Protein AF-A0A9E7FLG3-F1 (afdb_monomer_lite)

Foldseek 3Di:
DDDDDPPPPPPPPPDPCVVVVVVLVVVVVVDPPDLDDVVVVVVVVQVVVVPDDDDPDRVLVVDDLVVVLVSLQVCLLVVNDAPVNLVVQLVVDVSSVVSSLDLNSLVSNCCVVPVPPPPDDDDPPDRSNVVSVVVVVVVVVVVVVVVVVVVVVVVVVVVVVVVVVVVVVVVVVVVVVVLVVLVVVLVLLVLLVVLVVCCVDDDDPVSVVVSVVSVVVDPDDSVVSNVVSVVVNVD

Radius of gyration: 44.14 Å; chains: 1; bounding box: 75×51×124 Å

InterPro domains:
  IPR001810 F-box domain [PF12937] (61-109)
  IPR036047 F-box-like domain superfamily [SSF81383] (55-135)

Secondary structure (DSSP, 8-state):
-----TTSGGGSSS---HHHHHHHHHHHHT---S---HHHHHHHHHHHGGGS-S----HHHHS-HHHHHHHHHHHHHTT-S-HHHHHHHHHH-HHHHHHTT-HHHHHHHHHHH-GGGTTSPPPTTS-HHHHHHHHHHHHHHHHHHHHHHHHHHHHHHHHHHHHHHHHHHHHHHHHHHHHHHHHHHHHHHHHHHHHHHHTTS---HHHHHHHHHHHHT--S-HHHHHHHHHHHH--

Sequence (235 aa):
MVRCNPVYEARLQSVPTRPIILVIETALRRGLRRPFSILRLFFFIFLEVGRGRGRRRSIMSVLPDEIWARILEMGTASGRLTYRDLCVLAIASRRLNRLARDPALWATLLAVDFPAGRHEPHDKATSVKSLYRIRFERDKARRLAAARRAVLYAESRVAASRKRLEELETSLAREGKRLKAAVSELADLERARTASVALNVWQPQVVRGKQKQIVEQCTVPIESRLGALKMEIKV

Organism: NCBI:txid320322

Structure (mmCIF, N/CA/C/O backbone):
data_AF-A0A9E7FLG3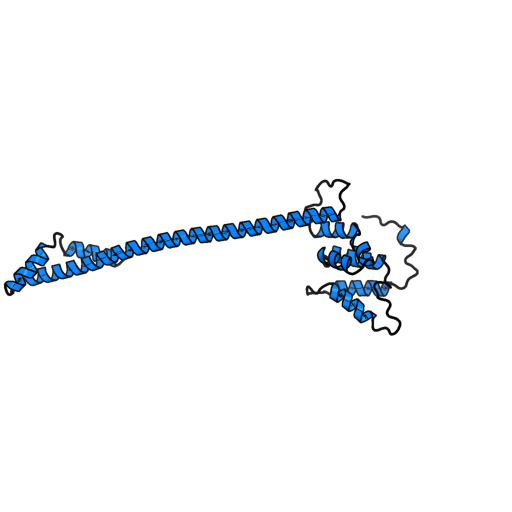-F1
#
_entry.id   AF-A0A9E7FLG3-F1
#
loop_
_atom_site.group_PDB
_atom_site.id
_atom_site.type_symbol
_atom_site.label_atom_id
_atom_site.label_alt_id
_atom_site.label_comp_id
_atom_site.label_asym_id
_atom_site.label_entity_id
_atom_site.label_seq_id
_atom_site.pdbx_PDB_ins_code
_atom_site.Cartn_x
_atom_site.Cartn_y
_atom_site.Cartn_z
_atom_site.occupancy
_atom_site.B_iso_or_equiv
_atom_site.auth_seq_id
_atom_site.auth_comp_id
_atom_site.auth_asym_id
_atom_site.auth_atom_id
_atom_site.pdbx_PDB_model_num
ATOM 1 N N . MET A 1 1 ? 8.631 20.127 -44.090 1.00 31.66 1 MET A N 1
ATOM 2 C CA . MET A 1 1 ? 9.423 19.964 -45.329 1.00 31.66 1 MET A CA 1
ATOM 3 C C . MET A 1 1 ? 10.879 19.731 -44.952 1.00 31.66 1 MET A C 1
ATOM 5 O O . MET A 1 1 ? 11.575 20.683 -44.638 1.00 31.66 1 MET A O 1
ATOM 9 N N . VAL A 1 2 ? 11.322 18.474 -44.907 1.00 33.69 2 VAL A N 1
ATOM 10 C CA . VAL A 1 2 ? 12.738 18.121 -44.714 1.00 33.69 2 VAL A CA 1
ATOM 11 C C . VAL A 1 2 ? 13.236 17.638 -46.071 1.00 33.69 2 VAL A C 1
ATOM 13 O O . VAL A 1 2 ? 12.714 16.660 -46.597 1.00 33.69 2 VAL A O 1
ATOM 16 N N . ARG A 1 3 ? 14.165 18.382 -46.681 1.00 31.73 3 ARG A N 1
ATOM 17 C CA . ARG A 1 3 ? 14.775 18.024 -47.967 1.00 31.73 3 ARG A CA 1
ATOM 18 C C . ARG A 1 3 ? 15.693 16.820 -47.754 1.00 31.73 3 ARG A C 1
ATOM 20 O O . ARG A 1 3 ? 16.680 16.923 -47.030 1.00 31.73 3 ARG A O 1
ATOM 27 N N . CYS A 1 4 ? 15.360 15.692 -48.374 1.00 32.06 4 CYS A N 1
ATOM 28 C CA . CYS A 1 4 ? 16.259 14.551 -48.492 1.00 32.06 4 CYS A CA 1
ATOM 29 C C . CYS A 1 4 ? 17.356 14.853 -49.523 1.00 32.06 4 CYS A C 1
ATOM 31 O O . CYS A 1 4 ? 17.104 15.442 -50.570 1.00 32.06 4 CYS A O 1
ATOM 33 N N . ASN A 1 5 ? 18.581 14.460 -49.182 1.00 33.12 5 ASN A N 1
ATOM 34 C CA . ASN A 1 5 ? 19.787 14.605 -49.991 1.00 33.12 5 ASN A CA 1
ATOM 35 C C . ASN A 1 5 ? 19.732 13.631 -51.198 1.00 33.12 5 ASN A C 1
ATOM 37 O O . ASN A 1 5 ? 19.574 12.431 -50.962 1.00 33.12 5 ASN A O 1
ATOM 41 N N . PRO A 1 6 ? 19.897 14.079 -52.460 1.00 37.38 6 PRO A N 1
ATOM 42 C CA . PRO A 1 6 ? 19.640 13.259 -53.657 1.00 37.38 6 PRO A CA 1
ATOM 43 C C . PRO A 1 6 ? 20.739 12.231 -53.993 1.00 37.38 6 PRO A C 1
ATOM 45 O O . PRO A 1 6 ? 20.648 11.512 -54.982 1.00 37.38 6 PRO A O 1
ATOM 48 N N . VAL A 1 7 ? 21.785 12.112 -53.171 1.00 38.84 7 VAL A N 1
ATOM 49 C CA . VAL A 1 7 ? 22.936 11.234 -53.462 1.00 38.84 7 VAL A CA 1
ATOM 50 C C . VAL A 1 7 ? 22.695 9.769 -53.044 1.00 38.84 7 VAL A C 1
ATOM 52 O O . VAL A 1 7 ? 23.394 8.869 -53.502 1.00 38.84 7 VAL A O 1
ATOM 55 N N . TYR A 1 8 ? 21.672 9.489 -52.228 1.00 38.59 8 TYR A N 1
ATOM 56 C CA . TYR A 1 8 ? 21.386 8.132 -51.731 1.00 38.59 8 TYR A CA 1
ATOM 57 C C . TYR A 1 8 ? 20.451 7.299 -52.624 1.00 38.59 8 TYR A C 1
ATOM 59 O O . TYR A 1 8 ? 20.343 6.088 -52.428 1.00 38.59 8 TYR A O 1
ATOM 67 N N . GLU A 1 9 ? 19.800 7.901 -53.622 1.00 36.59 9 GLU A N 1
ATOM 68 C CA . GLU A 1 9 ? 18.799 7.207 -54.448 1.00 36.59 9 GLU A CA 1
ATOM 69 C C . GLU A 1 9 ? 19.415 6.344 -55.563 1.00 36.59 9 GLU A C 1
ATOM 71 O O . GLU A 1 9 ? 18.822 5.353 -55.987 1.00 36.59 9 GLU A O 1
ATOM 76 N N . ALA A 1 10 ? 20.647 6.640 -55.983 1.00 36.47 10 ALA A N 1
ATOM 77 C CA . ALA A 1 10 ? 21.251 6.006 -57.157 1.00 36.47 10 ALA A CA 1
ATOM 78 C C . ALA A 1 10 ? 21.951 4.653 -56.893 1.00 36.47 10 ALA A C 1
ATOM 80 O O . ALA A 1 10 ? 22.352 3.985 -57.843 1.00 36.47 10 ALA A O 1
ATOM 81 N N . ARG A 1 11 ? 22.103 4.199 -55.636 1.00 35.69 11 ARG A N 1
ATOM 82 C CA . ARG A 1 11 ? 22.767 2.908 -55.312 1.00 35.69 11 ARG A CA 1
ATOM 83 C C . ARG A 1 11 ? 21.841 1.803 -54.798 1.00 35.69 11 ARG A C 1
ATOM 85 O O . ARG A 1 11 ? 22.316 0.725 -54.457 1.00 35.69 11 ARG A O 1
ATOM 92 N N . LEU A 1 12 ? 20.528 2.029 -54.776 1.00 39.12 12 LEU A N 1
ATOM 93 C CA . LEU A 1 12 ? 19.540 1.041 -54.314 1.00 39.12 12 LEU A CA 1
ATOM 94 C C . LEU A 1 12 ? 18.970 0.143 -55.429 1.00 39.12 12 LEU A C 1
ATOM 96 O O . LEU A 1 12 ? 18.066 -0.647 -55.166 1.00 39.12 12 LEU A O 1
ATOM 100 N N . GLN A 1 13 ? 19.480 0.226 -56.662 1.00 36.75 13 GLN A N 1
ATOM 101 C CA . GLN A 1 13 ? 18.915 -0.506 -57.804 1.00 36.75 13 GLN A CA 1
ATOM 102 C C . GLN A 1 13 ? 19.496 -1.910 -58.062 1.00 36.75 13 GLN A C 1
ATOM 1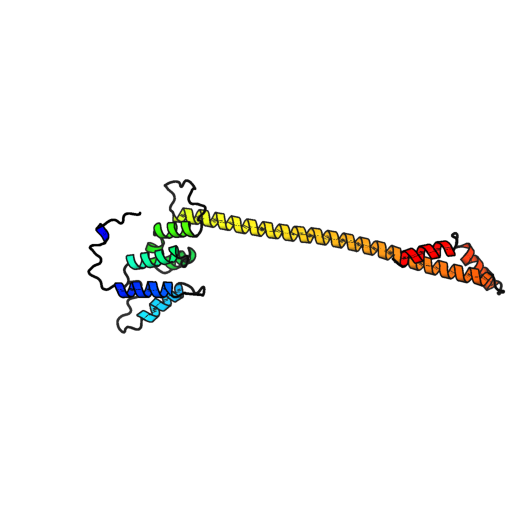04 O O . GLN A 1 13 ? 19.015 -2.575 -58.972 1.00 36.75 13 GLN A O 1
ATOM 109 N N . SER A 1 14 ? 20.456 -2.422 -57.278 1.00 38.12 14 SER A N 1
ATOM 110 C CA . SER A 1 14 ? 21.126 -3.699 -57.616 1.00 38.12 14 SER A CA 1
ATOM 111 C C . SER A 1 14 ? 21.114 -4.812 -56.559 1.00 38.12 14 SER A C 1
ATOM 113 O O . SER A 1 14 ? 21.879 -5.766 -56.687 1.00 38.12 14 SER A O 1
ATOM 115 N N . VAL A 1 15 ? 20.241 -4.779 -55.542 1.00 44.34 15 VAL A N 1
ATOM 116 C CA . VAL A 1 15 ? 20.130 -5.902 -54.582 1.00 44.34 15 VAL A CA 1
ATOM 117 C C . VAL A 1 15 ? 18.663 -6.298 -54.357 1.00 44.34 15 VAL A C 1
ATOM 119 O O . VAL A 1 15 ? 17.839 -5.428 -54.067 1.00 44.34 15 VAL A O 1
ATOM 122 N N . PRO A 1 16 ? 18.294 -7.593 -54.440 1.00 42.44 16 PRO A N 1
ATOM 123 C CA . PRO A 1 16 ? 16.927 -8.047 -54.208 1.00 42.44 16 PRO A CA 1
ATOM 124 C C . PRO A 1 16 ? 16.645 -8.122 -52.695 1.00 42.44 16 PRO A C 1
ATOM 126 O O . PRO A 1 16 ? 16.549 -9.195 -52.111 1.00 42.44 16 PRO A O 1
ATOM 129 N N . THR A 1 17 ? 16.544 -6.975 -52.020 1.00 46.09 17 THR A N 1
ATOM 130 C CA . THR A 1 17 ? 16.293 -6.872 -50.561 1.00 46.09 17 THR A CA 1
ATOM 131 C C . THR A 1 17 ? 14.899 -6.358 -50.202 1.00 46.09 17 THR A C 1
ATOM 133 O O . THR A 1 17 ? 14.512 -6.386 -49.032 1.00 46.09 17 THR A O 1
ATOM 136 N N . ARG A 1 18 ? 14.094 -5.973 -51.201 1.00 42.84 18 ARG A N 1
ATOM 137 C CA . ARG A 1 18 ? 12.698 -5.541 -51.016 1.00 42.84 18 ARG A CA 1
ATOM 138 C C . ARG A 1 18 ? 11.806 -6.540 -50.249 1.00 42.84 18 ARG A C 1
ATOM 140 O O . ARG A 1 18 ? 11.056 -6.068 -49.396 1.00 42.84 18 ARG A O 1
ATOM 147 N N . PRO A 1 19 ? 11.881 -7.877 -50.437 1.00 50.16 19 PRO A N 1
ATOM 148 C CA . PRO A 1 19 ? 10.976 -8.782 -49.722 1.00 50.16 19 PRO A CA 1
ATOM 149 C C . PRO A 1 19 ? 11.287 -8.896 -48.220 1.00 50.16 19 PRO A C 1
ATOM 151 O O . PRO A 1 19 ? 10.369 -9.019 -47.418 1.00 50.16 19 PRO A O 1
ATOM 154 N N . ILE A 1 20 ? 12.553 -8.786 -47.802 1.00 46.56 20 ILE A N 1
ATOM 155 C CA . ILE A 1 20 ? 12.953 -8.969 -46.393 1.00 46.56 20 ILE A CA 1
ATOM 156 C C . ILE A 1 20 ? 12.518 -7.775 -45.534 1.00 46.56 20 ILE A C 1
ATOM 158 O O . ILE A 1 20 ? 12.016 -7.954 -44.426 1.00 46.56 20 ILE A O 1
ATOM 162 N N . ILE A 1 21 ? 12.663 -6.556 -46.060 1.00 49.06 21 ILE A N 1
ATOM 163 C CA . ILE A 1 21 ? 12.261 -5.329 -45.358 1.00 49.06 21 ILE A CA 1
ATOM 164 C C . ILE A 1 21 ? 10.737 -5.298 -45.180 1.00 49.06 21 ILE A C 1
ATOM 166 O O . ILE A 1 21 ? 10.262 -5.042 -44.077 1.00 49.06 21 ILE A O 1
ATOM 170 N N . LEU A 1 22 ? 9.978 -5.670 -46.218 1.00 49.47 22 LEU A N 1
ATOM 171 C CA . LEU A 1 22 ? 8.516 -5.786 -46.163 1.00 49.47 22 LEU A CA 1
ATOM 172 C C . LEU A 1 22 ? 8.040 -6.861 -45.174 1.00 49.47 22 LEU A C 1
ATOM 174 O O . LEU A 1 22 ? 7.049 -6.645 -44.479 1.00 49.47 22 LEU A O 1
ATOM 178 N N . VAL A 1 23 ? 8.744 -7.993 -45.058 1.00 54.78 23 VAL A N 1
ATOM 179 C CA . VAL A 1 23 ? 8.434 -9.053 -44.077 1.00 54.78 23 VAL A CA 1
ATOM 180 C C . VAL A 1 23 ? 8.698 -8.588 -42.641 1.00 54.78 23 VAL A C 1
ATOM 182 O O . VAL A 1 23 ? 7.881 -8.827 -41.754 1.00 54.78 23 VAL A O 1
ATOM 185 N N . ILE A 1 24 ? 9.794 -7.866 -42.400 1.00 52.44 24 ILE A N 1
ATOM 186 C CA . ILE A 1 24 ? 10.104 -7.306 -41.075 1.00 52.44 24 ILE A CA 1
ATOM 187 C C . ILE A 1 24 ? 9.104 -6.202 -40.711 1.00 52.44 24 ILE A C 1
ATOM 189 O O . ILE A 1 24 ? 8.616 -6.153 -39.583 1.00 52.44 24 ILE A O 1
ATOM 193 N N . GLU A 1 25 ? 8.743 -5.348 -41.668 1.00 48.69 25 GLU A N 1
ATOM 194 C CA . GLU A 1 25 ? 7.788 -4.261 -41.464 1.00 48.69 25 GLU A CA 1
ATOM 195 C C . GLU A 1 25 ? 6.360 -4.783 -41.240 1.00 48.69 25 GLU A C 1
ATOM 197 O O . GLU A 1 25 ? 5.649 -4.285 -40.368 1.00 48.69 25 GLU A O 1
ATOM 202 N N . THR A 1 26 ? 5.946 -5.842 -41.943 1.00 53.28 26 THR A N 1
ATOM 203 C CA . THR A 1 26 ? 4.653 -6.509 -41.709 1.00 53.28 26 THR A CA 1
ATOM 204 C C . THR A 1 26 ? 4.627 -7.303 -40.402 1.00 53.28 26 THR A C 1
ATOM 206 O O . THR A 1 26 ? 3.616 -7.252 -39.700 1.00 53.28 26 THR A O 1
ATOM 209 N N . ALA A 1 27 ? 5.725 -7.956 -40.007 1.00 48.81 27 ALA A N 1
ATOM 210 C CA . ALA A 1 27 ? 5.857 -8.600 -38.696 1.00 48.81 27 ALA A CA 1
ATOM 211 C C . ALA A 1 27 ? 5.841 -7.578 -37.544 1.00 48.81 27 ALA A C 1
ATOM 213 O O . ALA A 1 27 ? 5.241 -7.819 -36.496 1.00 48.81 27 ALA A O 1
ATOM 214 N N . LEU A 1 28 ? 6.429 -6.394 -37.751 1.00 51.56 28 LEU A N 1
ATOM 215 C CA . LEU A 1 28 ? 6.332 -5.282 -36.811 1.00 51.56 28 LEU A CA 1
ATOM 216 C C . LEU A 1 28 ? 4.906 -4.691 -36.796 1.00 51.56 28 LEU A C 1
ATOM 218 O O . LEU A 1 28 ? 4.377 -4.429 -35.715 1.00 51.56 28 LEU A O 1
ATOM 222 N N . ARG A 1 29 ? 4.232 -4.513 -37.937 1.00 51.97 29 ARG A N 1
ATOM 223 C CA . ARG A 1 29 ? 2.874 -3.931 -37.991 1.00 51.97 29 ARG A CA 1
ATOM 224 C C . ARG A 1 29 ? 1.773 -4.861 -37.460 1.00 51.97 29 ARG A C 1
ATOM 226 O O . ARG A 1 29 ? 0.822 -4.362 -36.869 1.00 51.97 29 ARG A O 1
ATOM 233 N N . ARG A 1 30 ? 1.895 -6.189 -37.592 1.00 46.62 30 ARG A N 1
ATOM 234 C CA . ARG A 1 30 ? 0.840 -7.165 -37.219 1.00 46.62 30 ARG A CA 1
ATOM 235 C C . ARG A 1 30 ? 0.692 -7.482 -35.721 1.00 46.62 30 ARG A C 1
ATOM 237 O O . ARG A 1 30 ? -0.064 -8.374 -35.361 1.00 46.62 30 ARG A O 1
ATOM 244 N N . GLY A 1 31 ? 1.310 -6.705 -34.833 1.00 43.75 31 GLY A N 1
ATOM 245 C CA . GLY A 1 31 ? 0.938 -6.691 -33.416 1.00 43.75 31 GLY A CA 1
ATOM 246 C C . GLY A 1 31 ? 1.535 -7.822 -32.574 1.00 43.75 31 GLY A C 1
ATOM 247 O O . GLY A 1 31 ? 0.892 -8.829 -32.291 1.00 43.75 31 GLY A O 1
ATOM 248 N N . LEU A 1 32 ? 2.723 -7.575 -32.016 1.00 41.56 32 LEU A N 1
ATOM 249 C CA . LEU A 1 32 ? 3.149 -8.213 -30.767 1.00 41.56 32 LEU A CA 1
ATOM 250 C C . LEU A 1 32 ? 2.326 -7.623 -29.609 1.00 41.56 32 LEU A C 1
ATOM 252 O O . LEU A 1 32 ? 2.751 -6.701 -28.923 1.00 41.56 32 LEU A O 1
ATOM 256 N N . ARG A 1 33 ? 1.113 -8.150 -29.405 1.00 41.31 33 ARG A N 1
ATOM 257 C CA . ARG A 1 33 ? 0.187 -7.785 -28.312 1.00 41.31 33 ARG A CA 1
ATOM 258 C C . ARG A 1 33 ? 0.602 -8.308 -26.924 1.00 41.31 33 ARG A C 1
ATOM 260 O O . ARG A 1 33 ? -0.220 -8.347 -26.014 1.00 41.31 33 ARG A O 1
ATOM 267 N N . ARG A 1 34 ? 1.852 -8.732 -26.726 1.00 38.78 34 ARG A N 1
ATOM 268 C CA . ARG A 1 34 ? 2.361 -9.204 -25.428 1.00 38.78 34 ARG A CA 1
ATOM 269 C C . ARG A 1 34 ? 3.824 -8.780 -25.249 1.00 38.78 34 ARG A C 1
ATOM 271 O O . ARG A 1 34 ? 4.541 -8.740 -26.250 1.00 38.78 34 ARG A O 1
ATOM 278 N N . PRO A 1 35 ? 4.279 -8.494 -24.012 1.00 38.28 35 PRO A N 1
ATOM 279 C CA . PRO A 1 35 ? 5.659 -8.117 -23.716 1.00 38.2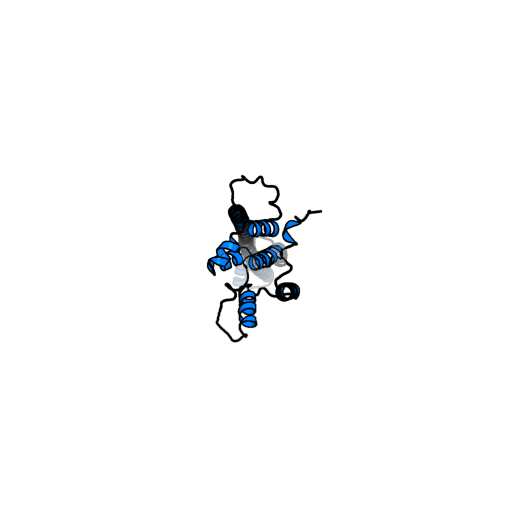8 35 PRO A CA 1
ATOM 280 C C . PRO A 1 35 ? 6.548 -9.362 -23.810 1.00 38.28 35 PRO A C 1
ATOM 282 O O . PRO A 1 35 ? 6.999 -9.913 -22.812 1.00 38.28 35 PRO A O 1
ATOM 285 N N . PHE A 1 36 ? 6.741 -9.874 -25.020 1.00 44.06 36 PHE A N 1
ATOM 286 C CA . PHE A 1 36 ? 7.638 -10.987 -25.275 1.00 44.06 36 PHE A CA 1
ATOM 287 C C . PHE A 1 36 ? 8.916 -10.449 -25.896 1.00 44.06 36 PHE A C 1
ATOM 289 O O . PHE A 1 36 ? 8.896 -9.777 -26.924 1.00 44.06 36 PHE A O 1
ATOM 296 N N . SER A 1 37 ? 10.012 -10.727 -25.193 1.00 51.03 37 SER A N 1
ATOM 297 C CA . SER A 1 37 ? 11.363 -10.223 -25.395 1.00 51.03 37 SER A CA 1
ATOM 298 C C . SER A 1 37 ? 11.745 -10.157 -26.868 1.00 51.03 37 SER A C 1
ATOM 300 O O . SER A 1 37 ? 11.582 -11.137 -27.594 1.00 51.03 37 SER A O 1
ATOM 302 N N . ILE A 1 38 ? 12.349 -9.044 -27.289 1.00 53.47 38 ILE A N 1
ATOM 303 C CA . ILE A 1 38 ? 12.954 -8.894 -28.619 1.00 53.47 38 ILE A CA 1
ATOM 304 C C . ILE A 1 38 ? 13.896 -10.071 -28.932 1.00 53.47 38 ILE A C 1
ATOM 306 O O . ILE A 1 38 ? 13.976 -10.506 -30.071 1.00 53.47 38 ILE A O 1
ATOM 310 N N . LEU A 1 39 ? 14.505 -10.676 -27.904 1.00 50.34 39 LEU A N 1
ATOM 311 C CA . LEU A 1 39 ? 15.249 -11.934 -27.979 1.00 50.34 39 LEU A CA 1
ATOM 312 C C . LEU A 1 39 ? 14.481 -13.068 -28.664 1.00 50.34 39 LEU A C 1
ATOM 314 O O . LEU A 1 39 ? 15.102 -13.787 -29.425 1.00 50.34 39 LEU A O 1
ATOM 318 N N . ARG A 1 40 ? 13.163 -13.215 -28.470 1.00 54.78 40 ARG A N 1
ATOM 319 C CA . ARG A 1 40 ? 12.331 -14.197 -29.186 1.00 54.78 40 ARG A CA 1
ATOM 320 C C . ARG A 1 40 ? 12.021 -13.788 -30.619 1.00 54.78 40 ARG A C 1
ATOM 322 O O . ARG A 1 40 ? 11.883 -14.681 -31.434 1.00 54.78 40 ARG A O 1
ATOM 329 N N . LEU A 1 41 ? 11.953 -12.498 -30.953 1.00 54.78 41 LEU A N 1
ATOM 330 C CA . LEU A 1 41 ? 11.854 -12.055 -32.352 1.00 54.78 41 LEU A CA 1
ATOM 331 C C . LEU A 1 41 ? 13.180 -12.302 -33.084 1.00 54.78 41 LEU A C 1
ATOM 333 O O . LEU A 1 41 ? 13.186 -12.828 -34.190 1.00 54.78 41 LEU A O 1
ATOM 337 N N . PHE A 1 42 ? 14.305 -12.017 -32.425 1.00 58.28 42 PHE A N 1
ATOM 338 C CA . PHE A 1 42 ? 15.635 -12.402 -32.886 1.00 58.28 42 PHE A CA 1
ATOM 339 C C . PHE A 1 42 ? 15.763 -13.926 -32.996 1.00 58.28 42 PHE A C 1
ATOM 341 O O . PHE A 1 42 ? 16.287 -14.402 -33.994 1.00 58.28 42 PHE A O 1
ATOM 348 N N . PHE A 1 43 ? 15.233 -14.693 -32.036 1.00 52.34 43 PHE A N 1
ATOM 349 C CA . PHE A 1 43 ? 15.224 -16.159 -32.063 1.00 52.34 43 PHE A CA 1
ATOM 350 C C . PHE A 1 43 ? 14.291 -16.718 -33.145 1.00 52.34 43 PHE A C 1
ATOM 352 O O . PHE A 1 43 ? 14.623 -17.709 -33.774 1.00 52.34 43 PHE A O 1
ATOM 359 N N . PHE A 1 44 ? 13.147 -16.082 -33.400 1.00 51.41 44 PHE A N 1
ATOM 360 C CA . PHE A 1 44 ? 12.194 -16.471 -34.440 1.00 51.41 44 PHE A CA 1
ATOM 361 C C . PHE A 1 44 ? 12.772 -16.194 -35.830 1.00 51.41 44 PHE A C 1
ATOM 363 O O . PHE A 1 44 ? 12.770 -17.075 -36.677 1.00 51.41 44 PHE A O 1
ATOM 370 N N . ILE A 1 45 ? 13.398 -15.029 -36.036 1.00 52.38 45 ILE A N 1
ATOM 371 C CA . ILE A 1 45 ? 14.176 -14.735 -37.250 1.00 52.38 45 ILE A CA 1
ATOM 372 C C . ILE A 1 45 ? 15.357 -15.720 -37.396 1.00 52.38 45 ILE A C 1
ATOM 374 O O . ILE A 1 45 ? 15.668 -16.149 -38.505 1.00 52.38 45 ILE A O 1
ATOM 378 N N . PHE A 1 46 ? 15.990 -16.124 -36.288 1.00 48.88 46 PHE A N 1
ATOM 379 C CA . PHE A 1 46 ? 17.072 -17.118 -36.260 1.00 48.88 46 PHE A CA 1
ATOM 380 C C . PHE A 1 46 ? 16.596 -18.543 -36.603 1.00 48.88 46 PHE A C 1
ATOM 382 O O . PHE A 1 46 ? 17.333 -19.286 -37.251 1.00 48.88 46 PHE A O 1
ATOM 389 N N . LEU A 1 47 ? 15.379 -18.924 -36.199 1.00 44.34 47 LEU A N 1
ATOM 390 C CA . LEU A 1 47 ? 14.812 -20.262 -36.402 1.00 44.34 47 LEU A CA 1
ATOM 391 C C . LEU A 1 47 ? 14.165 -20.421 -37.789 1.00 44.34 47 LEU A C 1
ATOM 393 O O . LEU A 1 47 ? 14.381 -21.437 -38.448 1.00 44.34 47 LEU A O 1
ATOM 397 N N . GLU A 1 48 ? 13.438 -19.405 -38.260 1.00 45.00 48 GLU A N 1
ATOM 398 C CA . GLU A 1 48 ? 12.664 -19.477 -39.507 1.00 45.00 48 GLU A CA 1
ATOM 399 C C . GLU A 1 48 ? 13.560 -19.403 -40.754 1.00 45.00 48 GLU A C 1
ATOM 401 O O . GLU A 1 48 ? 13.326 -20.091 -41.745 1.00 45.00 48 GLU A O 1
ATOM 406 N N . VAL A 1 49 ? 14.665 -18.649 -40.686 1.00 44.41 49 VAL A N 1
ATOM 407 C CA . VAL A 1 49 ? 15.669 -18.571 -41.767 1.00 44.41 49 VAL A CA 1
ATOM 408 C C . VAL A 1 49 ? 16.682 -19.733 -41.694 1.00 44.41 49 VAL A C 1
ATOM 410 O O . VAL A 1 49 ? 17.366 -20.039 -42.669 1.00 44.41 49 VAL A O 1
ATOM 413 N N . GLY A 1 50 ? 16.750 -20.443 -40.560 1.00 40.16 50 GLY A N 1
ATOM 414 C CA . GLY A 1 50 ? 17.658 -21.572 -40.317 1.00 40.16 50 GLY A CA 1
ATOM 415 C C . GLY A 1 50 ? 17.232 -22.917 -40.927 1.00 40.16 50 GLY A C 1
ATOM 416 O O . GLY A 1 50 ? 18.002 -23.876 -40.862 1.00 40.16 50 GLY A O 1
ATOM 417 N N . ARG A 1 51 ? 16.040 -23.016 -41.538 1.00 43.75 51 ARG A N 1
ATOM 418 C CA . ARG A 1 51 ? 15.560 -24.243 -42.218 1.00 43.75 51 ARG A CA 1
ATOM 419 C C . ARG A 1 51 ? 16.068 -24.412 -43.661 1.00 43.75 51 ARG A C 1
ATOM 421 O O . ARG A 1 51 ? 15.696 -25.381 -44.319 1.00 43.75 51 ARG A O 1
ATOM 428 N N . GLY A 1 52 ? 16.942 -23.530 -44.153 1.00 42.47 52 GLY A N 1
ATOM 429 C CA . GLY A 1 52 ? 17.654 -23.710 -45.423 1.00 42.47 52 GLY A CA 1
ATOM 430 C C . GLY A 1 52 ? 18.928 -24.543 -45.241 1.00 42.47 52 GLY A C 1
ATOM 431 O O . GLY A 1 52 ? 19.890 -24.091 -44.624 1.00 42.47 52 GLY A O 1
ATOM 432 N N . ARG A 1 53 ? 18.947 -25.776 -45.760 1.00 47.22 53 ARG A N 1
ATOM 433 C CA . ARG A 1 53 ? 20.112 -26.680 -45.731 1.00 47.22 53 ARG A CA 1
ATOM 434 C C . ARG A 1 53 ? 21.326 -26.042 -46.429 1.00 47.22 53 ARG A C 1
ATOM 436 O O . ARG A 1 53 ? 21.307 -25.865 -47.639 1.00 47.22 53 ARG A O 1
ATOM 443 N N . GLY A 1 54 ? 22.401 -25.776 -45.682 1.00 40.19 54 GLY A N 1
ATOM 444 C CA . GLY A 1 54 ? 23.730 -25.479 -46.239 1.00 40.19 54 GLY A CA 1
ATOM 445 C C . GLY A 1 54 ? 24.528 -24.440 -45.445 1.00 40.19 54 GLY A C 1
ATOM 446 O O . GLY A 1 54 ? 24.226 -23.259 -45.509 1.00 40.19 54 GLY A O 1
ATOM 447 N N . ARG A 1 55 ? 25.576 -24.891 -44.731 1.00 44.28 55 ARG A N 1
ATOM 448 C CA . ARG A 1 55 ? 26.582 -24.107 -43.966 1.00 44.28 55 ARG A CA 1
ATOM 449 C C . ARG A 1 55 ? 26.005 -23.027 -43.035 1.00 44.28 55 ARG A C 1
ATOM 451 O O . ARG A 1 55 ? 25.676 -21.928 -43.465 1.00 44.28 55 ARG A O 1
ATOM 458 N N . ARG A 1 56 ? 26.013 -23.307 -41.722 1.00 45.53 56 ARG A N 1
ATOM 459 C CA . ARG A 1 56 ? 25.674 -22.375 -40.627 1.00 45.53 56 ARG A CA 1
ATOM 460 C C . ARG A 1 56 ? 26.553 -21.109 -40.645 1.00 45.53 56 ARG A C 1
ATOM 462 O O . ARG A 1 56 ? 27.490 -20.981 -39.864 1.00 45.53 56 ARG A O 1
ATOM 469 N N . ARG A 1 57 ? 26.247 -20.146 -41.512 1.00 47.75 57 ARG A N 1
ATOM 470 C CA . ARG A 1 57 ? 26.646 -18.749 -41.333 1.00 47.75 57 ARG A CA 1
ATOM 471 C C . ARG A 1 57 ? 25.582 -18.108 -40.450 1.00 47.75 57 ARG A C 1
ATOM 473 O O . ARG A 1 57 ? 24.417 -18.055 -40.827 1.00 47.75 57 ARG A O 1
ATOM 480 N N . SER A 1 58 ? 25.966 -17.697 -39.243 1.00 56.66 58 SER A N 1
ATOM 481 C CA . SER A 1 58 ? 25.077 -16.963 -38.337 1.00 56.66 58 SER A CA 1
ATOM 482 C C . SER A 1 58 ? 24.505 -15.748 -39.074 1.00 56.66 58 SER A C 1
ATOM 484 O O . SER A 1 58 ? 25.266 -15.002 -39.677 1.00 56.66 58 SER A O 1
ATOM 486 N N . ILE A 1 59 ? 23.190 -15.507 -39.038 1.00 58.41 59 ILE A N 1
ATOM 487 C CA . ILE A 1 59 ? 22.565 -14.348 -39.714 1.00 58.41 59 ILE A CA 1
ATOM 488 C C . ILE A 1 59 ? 23.170 -13.005 -39.260 1.00 58.41 5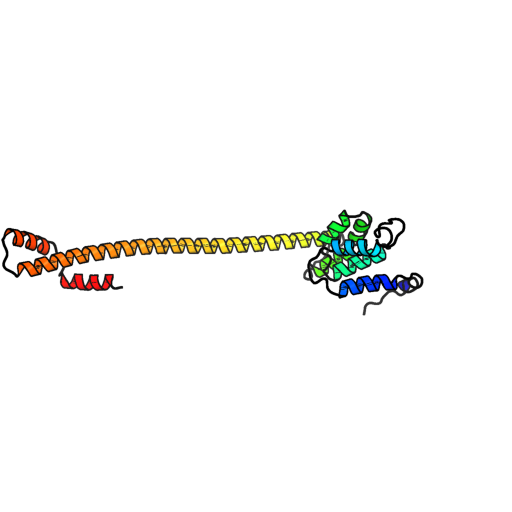9 ILE A C 1
ATOM 490 O O . ILE A 1 59 ? 23.204 -12.027 -40.008 1.00 58.41 59 ILE A O 1
ATOM 494 N N . MET A 1 60 ? 23.757 -13.002 -38.057 1.00 55.38 60 MET A N 1
ATOM 495 C CA . MET A 1 60 ? 24.570 -11.923 -37.496 1.00 55.38 60 MET A CA 1
ATOM 496 C C . MET A 1 60 ? 25.814 -11.581 -38.323 1.00 55.38 60 MET A C 1
ATOM 498 O O . MET A 1 60 ? 26.402 -10.535 -38.075 1.00 55.38 60 MET A O 1
ATOM 502 N N . SER A 1 61 ? 26.238 -12.415 -39.274 1.00 58.91 61 SER A N 1
ATOM 503 C CA . SER A 1 61 ? 27.296 -12.121 -40.249 1.00 58.91 61 SER A CA 1
ATOM 504 C C . SER A 1 61 ? 26.788 -11.996 -41.690 1.00 58.91 61 SER A C 1
ATOM 506 O O . SER A 1 61 ? 27.562 -11.603 -42.555 1.00 58.91 61 SER A O 1
ATOM 508 N N . VAL A 1 62 ? 25.511 -12.300 -41.954 1.00 67.81 62 VAL A N 1
ATOM 509 C CA . VAL A 1 62 ? 24.927 -12.299 -43.310 1.00 67.81 62 VAL A CA 1
ATOM 510 C C . VAL A 1 62 ? 24.239 -10.975 -43.636 1.00 67.81 62 VAL A C 1
ATOM 512 O O . VAL A 1 62 ? 24.343 -10.490 -44.757 1.00 67.81 62 VAL A O 1
ATOM 515 N N . LEU A 1 63 ? 23.538 -10.377 -42.672 1.00 74.62 63 LEU A N 1
ATOM 516 C CA . LEU A 1 63 ? 22.808 -9.132 -42.911 1.00 74.62 63 LEU A CA 1
ATOM 517 C C . LEU A 1 63 ? 23.761 -7.923 -42.822 1.00 74.62 63 LEU A C 1
ATOM 519 O O . LEU A 1 63 ? 24.555 -7.921 -41.886 1.00 74.62 63 LEU A O 1
ATOM 523 N N . PRO A 1 64 ? 23.715 -6.913 -43.713 1.00 83.62 64 PRO A N 1
ATOM 524 C CA . PRO A 1 64 ? 24.552 -5.702 -43.638 1.00 83.62 64 PRO A CA 1
ATOM 525 C C . PRO A 1 64 ? 24.290 -4.823 -42.399 1.00 83.62 64 PRO A C 1
ATOM 527 O O . PRO A 1 64 ? 23.250 -4.951 -41.749 1.00 83.62 64 PRO A O 1
ATOM 530 N N . ASP A 1 65 ? 25.252 -3.966 -42.037 1.00 82.31 65 ASP A N 1
ATOM 531 C CA . ASP A 1 65 ? 25.177 -3.111 -40.834 1.00 82.31 65 ASP A CA 1
ATOM 532 C C . ASP A 1 65 ? 24.053 -2.074 -40.945 1.00 82.31 65 ASP A C 1
ATOM 534 O O . ASP A 1 65 ? 23.393 -1.769 -39.954 1.00 82.31 65 ASP A O 1
ATOM 538 N N . GLU A 1 66 ? 23.764 -1.614 -42.158 1.00 86.56 66 GLU A N 1
ATOM 539 C CA . GLU A 1 66 ? 22.742 -0.619 -42.481 1.00 86.56 66 GLU A CA 1
ATOM 540 C C . GLU A 1 66 ? 21.336 -1.144 -42.173 1.00 86.56 66 GLU A C 1
ATOM 542 O O . GLU A 1 66 ? 20.492 -0.431 -41.629 1.00 86.56 66 GLU A O 1
ATOM 547 N N . ILE A 1 67 ? 21.088 -2.423 -42.471 1.00 83.62 67 ILE A N 1
ATOM 548 C CA . ILE A 1 67 ? 19.796 -3.055 -42.194 1.00 83.62 67 ILE A CA 1
ATOM 549 C C . ILE A 1 67 ? 19.631 -3.262 -40.689 1.00 83.62 67 ILE A C 1
ATOM 551 O O . ILE A 1 67 ? 18.560 -2.995 -40.147 1.00 83.62 67 ILE A O 1
ATOM 555 N N . TRP A 1 68 ? 20.693 -3.677 -39.993 1.00 83.62 68 TRP A N 1
ATOM 556 C CA . TRP A 1 68 ? 20.662 -3.783 -38.536 1.00 83.62 68 TRP A CA 1
ATOM 557 C C . TRP A 1 68 ? 20.437 -2.428 -37.864 1.00 83.62 68 TRP A C 1
ATOM 559 O O . TRP A 1 68 ? 19.586 -2.335 -36.982 1.00 83.62 68 TRP A O 1
ATOM 569 N N . ALA A 1 69 ? 21.138 -1.379 -38.300 1.00 85.06 69 ALA A N 1
ATOM 570 C CA . ALA A 1 69 ? 20.942 -0.020 -37.805 1.00 85.06 69 ALA A CA 1
ATOM 571 C C . ALA A 1 69 ? 19.489 0.430 -37.998 1.00 85.06 69 ALA A C 1
ATOM 573 O O . ALA A 1 69 ? 18.859 0.897 -37.050 1.00 85.06 69 ALA A O 1
ATOM 574 N N . ARG 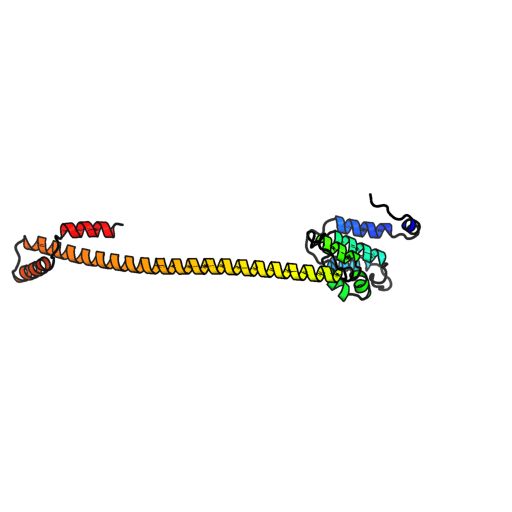A 1 70 ? 18.911 0.179 -39.181 1.00 83.19 70 ARG A N 1
ATOM 575 C CA . ARG A 1 70 ? 17.521 0.543 -39.469 1.00 83.19 70 ARG A CA 1
ATOM 576 C C . ARG A 1 70 ? 16.511 -0.227 -38.619 1.00 83.19 70 ARG A C 1
ATOM 578 O O . ARG A 1 70 ? 15.537 0.358 -38.155 1.00 83.19 70 ARG A O 1
ATOM 585 N N . ILE A 1 71 ? 16.734 -1.521 -38.383 1.00 85.06 71 ILE A N 1
ATOM 586 C CA . ILE A 1 71 ? 15.890 -2.331 -37.487 1.00 85.06 71 ILE A CA 1
ATOM 587 C C . ILE A 1 71 ? 15.928 -1.768 -36.062 1.00 85.06 71 ILE A C 1
ATOM 589 O O . ILE A 1 71 ? 14.879 -1.631 -35.428 1.00 85.06 71 ILE A O 1
ATOM 593 N N . LEU A 1 72 ? 17.120 -1.425 -35.565 1.00 86.69 72 LEU A N 1
ATOM 594 C CA . LEU A 1 72 ? 17.289 -0.854 -34.230 1.00 86.69 72 LEU A CA 1
ATOM 595 C C . LEU A 1 72 ? 16.618 0.517 -34.118 1.00 86.69 72 LEU A C 1
ATOM 597 O O . LEU A 1 72 ? 15.904 0.760 -33.150 1.00 86.69 72 LEU A O 1
ATOM 601 N N . GLU A 1 73 ? 16.781 1.377 -35.119 1.00 87.31 73 GLU A N 1
ATOM 602 C CA . GLU A 1 73 ? 16.177 2.711 -35.160 1.00 87.31 73 GLU A CA 1
ATOM 603 C C . GLU A 1 73 ? 14.646 2.649 -35.194 1.00 87.31 73 GLU A C 1
ATOM 605 O O . GLU A 1 73 ? 13.974 3.333 -34.425 1.00 87.31 73 GLU A O 1
ATOM 610 N N . MET A 1 74 ? 14.067 1.782 -36.031 1.00 83.31 74 MET A N 1
ATOM 611 C CA . MET A 1 74 ? 12.615 1.578 -36.057 1.00 83.31 74 MET A CA 1
ATOM 612 C C . MET A 1 74 ? 12.101 1.020 -34.726 1.00 83.31 74 MET A C 1
ATOM 614 O O . MET A 1 74 ? 11.028 1.406 -34.257 1.00 83.31 74 MET A O 1
ATOM 618 N N . GLY A 1 75 ? 12.854 0.115 -34.098 1.00 83.69 75 GLY A N 1
ATOM 619 C CA . GLY A 1 75 ? 12.486 -0.451 -32.805 1.00 83.69 75 GLY A CA 1
ATOM 620 C C . GLY A 1 75 ? 12.536 0.575 -31.668 1.00 83.69 75 GLY A C 1
ATOM 621 O O . GLY A 1 75 ? 11.629 0.579 -30.838 1.00 83.69 75 GLY A O 1
ATOM 622 N N . THR A 1 76 ? 13.531 1.468 -31.636 1.00 86.94 76 THR A N 1
ATOM 623 C CA . THR A 1 76 ? 13.611 2.533 -30.619 1.00 86.94 76 THR A CA 1
ATOM 624 C C . THR A 1 76 ? 12.576 3.627 -30.866 1.00 86.94 76 THR A C 1
ATOM 626 O O . THR A 1 76 ? 11.898 4.040 -29.930 1.00 86.94 76 THR A O 1
ATOM 629 N N . ALA A 1 77 ? 12.370 4.041 -32.121 1.00 85.81 77 ALA A N 1
ATOM 630 C CA . ALA A 1 77 ? 11.368 5.046 -32.485 1.00 85.81 77 ALA A CA 1
ATOM 631 C C . ALA A 1 77 ? 9.931 4.586 -32.190 1.00 85.81 77 ALA A C 1
ATOM 633 O O . ALA A 1 77 ? 9.087 5.389 -31.805 1.00 85.81 77 ALA A O 1
ATOM 634 N N . SER A 1 78 ? 9.653 3.287 -32.338 1.00 82.50 78 SER A N 1
ATOM 635 C CA . SER A 1 78 ? 8.353 2.696 -31.994 1.00 82.50 78 SER A CA 1
ATOM 636 C C . SER A 1 78 ? 8.193 2.358 -30.506 1.00 82.50 78 SER A C 1
ATOM 638 O O . SER A 1 78 ? 7.160 1.810 -30.124 1.00 82.50 78 SER A O 1
ATOM 640 N N . GLY A 1 79 ? 9.200 2.639 -29.667 1.00 80.38 79 GLY A N 1
ATOM 641 C CA . GLY A 1 79 ? 9.189 2.329 -28.232 1.00 80.38 79 GLY A CA 1
ATOM 642 C C . GLY A 1 79 ? 9.236 0.831 -27.905 1.00 80.38 79 GLY A C 1
ATOM 643 O O . GLY A 1 79 ? 8.963 0.432 -26.776 1.00 80.38 79 GLY A O 1
ATOM 644 N N . ARG A 1 80 ? 9.554 -0.021 -28.886 1.00 81.62 80 ARG A N 1
ATOM 645 C CA . ARG A 1 80 ? 9.625 -1.484 -28.724 1.00 81.62 80 ARG A CA 1
ATOM 646 C C . ARG A 1 80 ? 10.986 -1.961 -28.248 1.00 81.62 80 ARG A C 1
ATOM 648 O O . ARG A 1 80 ? 11.076 -3.020 -27.638 1.00 81.62 80 ARG A O 1
ATOM 655 N N . LEU A 1 81 ? 12.030 -1.199 -28.559 1.00 84.62 81 LEU A N 1
ATOM 656 C CA . LEU A 1 81 ? 13.368 -1.371 -28.012 1.00 84.62 81 LEU A CA 1
ATOM 657 C C . LEU A 1 81 ? 13.601 -0.308 -26.950 1.00 84.62 81 LEU A C 1
ATOM 659 O O . LEU A 1 81 ? 13.592 0.884 -27.248 1.00 84.62 81 LEU A O 1
ATOM 663 N N . THR A 1 82 ? 13.853 -0.754 -25.726 1.00 88.50 82 THR A N 1
ATOM 664 C CA . THR A 1 82 ? 14.225 0.114 -24.609 1.00 88.50 82 THR A CA 1
ATOM 665 C C . THR A 1 82 ? 15.745 0.207 -24.472 1.00 88.50 82 THR A C 1
ATOM 667 O O . THR A 1 82 ? 16.500 -0.577 -25.057 1.00 88.50 82 THR A O 1
ATOM 670 N N . TYR A 1 83 ? 16.228 1.120 -23.622 1.00 88.06 83 TYR A N 1
ATOM 671 C CA . TYR A 1 83 ? 17.655 1.200 -23.290 1.00 88.06 83 TYR A CA 1
ATOM 672 C C . TYR A 1 83 ? 18.222 -0.129 -22.755 1.00 88.06 83 TYR A C 1
ATOM 674 O O . TYR A 1 83 ? 19.398 -0.429 -22.967 1.00 88.06 83 TYR A O 1
ATOM 682 N N . ARG A 1 84 ? 17.396 -0.939 -22.071 1.00 89.38 84 ARG A N 1
ATOM 683 C CA . ARG A 1 84 ? 17.802 -2.250 -21.542 1.00 89.38 84 ARG A CA 1
ATOM 684 C C . ARG A 1 84 ? 18.106 -3.215 -22.673 1.00 89.38 84 ARG A C 1
ATOM 686 O O . ARG A 1 84 ? 19.143 -3.872 -22.641 1.00 89.38 84 ARG A O 1
ATOM 693 N N . ASP A 1 85 ? 17.242 -3.249 -23.681 1.00 86.94 85 ASP A N 1
ATOM 694 C CA . ASP A 1 85 ? 17.402 -4.119 -24.843 1.00 86.94 85 ASP A CA 1
ATOM 695 C C . ASP A 1 85 ? 18.670 -3.754 -25.619 1.00 86.94 85 ASP A C 1
ATOM 697 O O . ASP A 1 85 ? 19.452 -4.637 -25.966 1.00 86.94 85 ASP A O 1
ATOM 701 N N . LEU A 1 86 ? 18.951 -2.457 -25.800 1.00 87.31 86 LEU A N 1
ATOM 702 C CA . LEU A 1 86 ? 20.202 -2.006 -26.419 1.00 87.31 86 LEU A CA 1
ATOM 703 C C . LEU A 1 86 ? 21.443 -2.424 -25.618 1.00 87.31 86 LEU A C 1
ATOM 705 O O . LEU A 1 86 ? 22.440 -2.837 -26.210 1.00 87.31 86 LEU A O 1
ATOM 709 N N . CYS A 1 87 ? 21.399 -2.348 -24.285 1.00 85.94 87 CYS A N 1
ATOM 710 C CA . CYS A 1 87 ? 22.496 -2.814 -23.434 1.00 85.94 87 CYS A CA 1
ATOM 711 C C . CYS A 1 87 ? 22.713 -4.330 -23.552 1.00 85.94 87 CYS A C 1
ATOM 713 O O . CYS A 1 87 ? 23.855 -4.772 -23.659 1.00 85.94 87 CYS A O 1
ATOM 715 N N . VAL A 1 88 ? 21.637 -5.121 -23.589 1.00 84.94 88 VAL A N 1
ATOM 716 C CA . VAL A 1 88 ? 21.716 -6.578 -23.781 1.00 84.94 88 VAL A CA 1
ATOM 717 C C . VAL A 1 88 ? 22.291 -6.915 -25.159 1.00 84.94 88 VAL A C 1
ATOM 719 O O . VAL A 1 88 ? 23.208 -7.730 -25.258 1.00 84.94 88 VAL A O 1
ATOM 722 N N . LEU A 1 89 ? 21.828 -6.244 -26.218 1.00 83.62 89 LEU A N 1
ATOM 723 C CA . LEU A 1 89 ? 22.352 -6.415 -27.577 1.00 83.62 89 LEU A CA 1
ATOM 724 C C . LEU A 1 89 ? 23.838 -6.039 -27.670 1.00 83.62 89 LEU A C 1
ATOM 726 O O . LEU A 1 89 ? 24.608 -6.729 -28.338 1.00 83.62 89 LEU A O 1
ATOM 730 N N . ALA A 1 90 ? 24.262 -4.987 -26.964 1.00 85.81 90 ALA A N 1
ATOM 731 C CA . ALA A 1 90 ? 25.659 -4.570 -26.917 1.00 85.81 90 ALA A CA 1
ATOM 732 C C . ALA A 1 90 ? 26.575 -5.599 -26.232 1.00 85.81 90 ALA A C 1
ATOM 734 O O . ALA A 1 90 ? 27.742 -5.716 -26.601 1.00 85.81 90 ALA A O 1
ATOM 735 N N . ILE A 1 91 ? 26.061 -6.355 -25.260 1.00 84.38 91 ILE A N 1
ATOM 736 C CA . ILE A 1 91 ? 26.803 -7.445 -24.610 1.00 84.38 91 ILE A CA 1
ATOM 737 C C . ILE A 1 91 ? 26.820 -8.692 -25.506 1.00 84.38 91 ILE A C 1
ATOM 739 O O . ILE A 1 91 ? 27.831 -9.385 -25.580 1.00 84.38 91 ILE A O 1
ATOM 743 N N . ALA A 1 92 ? 25.730 -8.955 -26.232 1.00 82.19 92 ALA A N 1
ATOM 744 C CA . ALA A 1 92 ? 25.561 -10.169 -27.028 1.00 82.19 92 ALA A CA 1
ATOM 745 C C . ALA A 1 92 ? 26.534 -10.294 -28.218 1.00 82.19 92 ALA A C 1
ATOM 747 O O . ALA A 1 92 ? 26.844 -11.406 -28.644 1.00 82.19 92 ALA A O 1
ATOM 748 N N . SER A 1 93 ? 27.007 -9.184 -28.801 1.00 80.56 93 SER A N 1
ATOM 749 C CA . SER A 1 93 ? 27.946 -9.224 -29.932 1.00 80.56 93 SER A CA 1
ATOM 750 C C . SER A 1 93 ? 28.769 -7.949 -30.070 1.00 80.56 93 SER A C 1
ATOM 752 O O . SER A 1 93 ? 28.245 -6.845 -29.963 1.00 80.56 93 SER A O 1
ATOM 754 N N . ARG A 1 94 ? 30.051 -8.084 -30.449 1.00 85.00 94 ARG A N 1
ATOM 755 C CA . ARG A 1 94 ? 30.923 -6.946 -30.808 1.00 85.00 94 ARG A CA 1
ATOM 756 C C . ARG A 1 94 ? 30.350 -6.101 -31.948 1.00 85.00 94 ARG A C 1
ATOM 758 O O . ARG A 1 94 ? 30.530 -4.887 -31.970 1.00 85.00 94 ARG A O 1
ATOM 765 N N . ARG A 1 95 ? 29.663 -6.736 -32.900 1.00 85.38 95 ARG A N 1
ATOM 766 C CA . ARG A 1 95 ? 29.013 -6.055 -34.026 1.00 85.38 95 ARG A CA 1
ATOM 767 C C . ARG A 1 95 ? 27.830 -5.215 -33.545 1.00 85.38 95 ARG A C 1
ATOM 769 O O . ARG A 1 95 ? 27.790 -4.019 -33.807 1.00 85.38 95 ARG A O 1
ATOM 776 N N . LEU A 1 96 ? 26.940 -5.816 -32.759 1.00 83.38 96 LEU A N 1
ATOM 777 C CA . LEU A 1 96 ? 25.789 -5.124 -32.178 1.00 83.38 96 LEU A CA 1
ATOM 778 C C . LEU A 1 96 ? 26.201 -4.053 -31.165 1.00 83.38 96 LEU A C 1
ATOM 780 O O . LEU A 1 96 ? 25.544 -3.030 -31.083 1.00 83.38 96 LEU A O 1
ATOM 784 N N . ASN A 1 97 ? 27.314 -4.228 -30.450 1.00 88.38 97 ASN A N 1
ATOM 785 C CA . ASN A 1 97 ? 27.881 -3.193 -29.584 1.00 88.38 97 ASN A CA 1
ATOM 786 C C . ASN A 1 97 ? 28.256 -1.931 -30.366 1.00 88.38 97 ASN A C 1
ATOM 788 O O . ASN A 1 97 ? 27.986 -0.827 -29.906 1.00 88.38 97 ASN A O 1
ATOM 792 N N . ARG A 1 98 ? 28.853 -2.080 -31.558 1.00 89.94 98 ARG A N 1
ATOM 793 C CA . ARG A 1 98 ? 29.172 -0.934 -32.423 1.00 89.94 98 ARG A CA 1
ATOM 794 C C . ARG A 1 98 ? 27.900 -0.209 -32.861 1.00 89.94 98 ARG A C 1
ATOM 796 O O . ARG A 1 98 ? 27.828 1.002 -32.703 1.00 89.94 98 ARG A O 1
ATOM 803 N N . LEU A 1 99 ? 26.882 -0.951 -33.298 1.00 88.19 99 LEU A N 1
ATOM 804 C CA . LEU A 1 99 ? 25.599 -0.378 -33.723 1.00 88.19 99 LEU A CA 1
ATOM 805 C C . LEU A 1 99 ? 24.814 0.246 -32.559 1.00 88.19 99 LEU A C 1
ATOM 807 O O . LEU A 1 99 ? 24.314 1.354 -32.670 1.00 88.19 99 LEU A O 1
ATOM 811 N N . ALA A 1 100 ? 24.775 -0.399 -31.394 1.00 88.00 100 ALA A N 1
ATOM 812 C CA . ALA A 1 100 ? 24.104 0.107 -30.195 1.00 88.00 100 ALA A CA 1
ATOM 813 C C . ALA A 1 100 ? 24.812 1.319 -29.559 1.00 88.00 100 ALA A C 1
ATOM 815 O O . ALA A 1 100 ? 24.294 1.906 -28.609 1.00 88.00 100 ALA A O 1
ATOM 816 N N . ARG A 1 101 ? 26.012 1.689 -30.024 1.00 87.00 101 ARG A N 1
ATOM 817 C CA . ARG A 1 101 ? 26.712 2.922 -29.627 1.00 87.00 101 ARG A CA 1
ATOM 818 C C . ARG A 1 101 ? 26.377 4.114 -30.521 1.00 87.00 101 ARG A C 1
ATOM 820 O O . ARG A 1 101 ? 26.796 5.214 -30.174 1.00 87.00 101 ARG A O 1
ATOM 827 N N . ASP A 1 102 ? 25.631 3.910 -31.605 1.00 89.12 102 ASP A N 1
ATOM 828 C CA . ASP A 1 102 ? 25.229 4.975 -32.519 1.00 89.12 102 ASP A CA 1
ATOM 829 C C . ASP A 1 102 ? 24.477 6.097 -31.767 1.00 89.12 102 ASP A C 1
ATOM 831 O O . ASP A 1 102 ? 23.444 5.828 -31.138 1.00 89.12 102 ASP A O 1
ATOM 835 N N . PRO A 1 103 ? 24.976 7.351 -31.797 1.00 88.31 103 PRO A N 1
ATOM 836 C CA . PRO A 1 103 ? 24.328 8.493 -31.160 1.00 88.31 103 PRO A CA 1
ATOM 837 C C . PRO A 1 103 ? 22.869 8.699 -31.580 1.00 88.31 103 PRO A C 1
ATOM 839 O O . PRO A 1 103 ? 22.073 9.140 -30.749 1.00 88.31 103 PRO A O 1
ATOM 842 N N . ALA A 1 104 ? 22.501 8.359 -32.822 1.00 88.06 104 ALA A N 1
ATOM 843 C CA . ALA A 1 104 ? 21.141 8.541 -33.328 1.00 88.06 104 ALA A CA 1
ATOM 844 C C . ALA A 1 104 ? 20.115 7.705 -32.542 1.00 88.06 104 ALA A C 1
ATOM 846 O O . ALA A 1 104 ? 19.057 8.209 -32.164 1.00 88.06 104 ALA A O 1
ATOM 847 N N . LEU A 1 105 ? 20.459 6.459 -32.194 1.00 89.12 105 LEU A N 1
ATOM 848 C CA . LEU A 1 105 ? 19.592 5.581 -31.399 1.00 89.12 105 LEU A CA 1
ATOM 849 C C . LEU A 1 105 ? 19.342 6.142 -29.997 1.00 89.12 105 LEU A C 1
ATOM 851 O O . LEU A 1 105 ? 18.209 6.130 -29.512 1.00 89.12 105 LEU A O 1
ATOM 855 N N . TRP A 1 106 ? 20.392 6.658 -29.353 1.00 90.19 106 TRP A N 1
ATOM 856 C CA . TRP A 1 106 ? 20.283 7.261 -28.023 1.00 90.19 106 TRP A CA 1
ATOM 857 C C . TRP A 1 106 ? 19.541 8.598 -28.060 1.00 90.19 106 TRP A C 1
ATOM 859 O O . TRP A 1 106 ? 18.831 8.906 -27.106 1.00 90.19 106 TRP A O 1
ATOM 869 N N . ALA A 1 107 ? 19.648 9.365 -29.149 1.00 88.44 107 ALA A N 1
ATOM 870 C CA . ALA A 1 107 ? 18.877 10.591 -29.343 1.00 88.44 107 ALA A CA 1
ATOM 871 C C . ALA A 1 107 ? 17.378 10.292 -29.478 1.00 88.44 107 ALA A C 1
ATOM 873 O O . ALA A 1 107 ? 16.562 10.949 -28.829 1.00 88.44 107 ALA A O 1
ATOM 874 N N . THR A 1 108 ? 17.015 9.262 -30.251 1.00 89.06 108 THR A N 1
ATOM 875 C CA . THR A 1 108 ? 15.625 8.803 -30.370 1.00 89.06 108 THR A CA 1
ATOM 876 C C . THR A 1 108 ? 15.091 8.310 -29.024 1.00 89.06 108 THR A C 1
ATOM 878 O O . THR A 1 108 ? 14.020 8.745 -28.610 1.00 89.06 108 THR A O 1
ATOM 881 N N . LEU A 1 109 ? 15.850 7.489 -28.285 1.00 89.94 109 LEU A N 1
ATOM 882 C CA . LEU A 1 109 ? 15.452 7.055 -26.938 1.00 89.94 109 LEU A CA 1
ATOM 883 C C . LEU A 1 109 ? 15.270 8.228 -25.975 1.00 89.94 109 LEU A C 1
ATOM 885 O O . LEU A 1 109 ? 14.302 8.269 -25.226 1.00 89.94 109 LEU A O 1
ATOM 889 N N . LEU A 1 110 ? 16.174 9.206 -26.007 1.00 89.19 110 LEU A N 1
ATOM 890 C CA . LEU A 1 110 ? 16.060 10.405 -25.185 1.00 89.19 110 LEU A CA 1
ATOM 891 C C . LEU A 1 110 ? 14.777 11.186 -25.501 1.00 89.19 110 LEU A C 1
ATOM 893 O O . LEU A 1 110 ? 14.122 11.679 -24.586 1.00 89.19 110 LEU A O 1
ATOM 897 N N . ALA A 1 111 ? 14.424 11.298 -26.784 1.00 87.62 111 ALA A N 1
ATOM 898 C CA . ALA A 1 111 ? 13.226 11.997 -27.228 1.00 87.62 111 ALA A CA 1
ATOM 899 C C . ALA A 1 111 ? 11.931 11.265 -26.840 1.00 87.62 111 ALA A C 1
ATOM 901 O O . ALA A 1 111 ? 10.944 11.932 -26.531 1.00 87.62 111 ALA A O 1
ATOM 902 N N . VAL A 1 112 ? 11.942 9.928 -26.853 1.00 88.56 112 VAL A N 1
ATOM 903 C CA . VAL A 1 112 ? 10.795 9.085 -26.482 1.00 88.56 112 VAL A CA 1
ATOM 904 C C . VAL A 1 112 ? 10.620 9.021 -24.961 1.00 88.56 112 VAL A C 1
ATOM 906 O O . VAL A 1 112 ? 9.523 9.266 -24.466 1.00 88.56 112 VAL A O 1
ATOM 909 N N . ASP A 1 113 ? 11.690 8.751 -24.211 1.00 88.81 113 ASP A N 1
ATOM 910 C CA . ASP A 1 113 ? 11.621 8.532 -22.759 1.00 88.81 113 ASP A CA 1
ATOM 911 C C . ASP A 1 113 ? 11.552 9.845 -21.961 1.00 88.81 113 ASP A C 1
ATOM 913 O O . ASP A 1 113 ? 10.970 9.893 -20.875 1.00 88.81 113 ASP A O 1
ATOM 917 N N . PHE A 1 114 ? 12.149 10.924 -22.481 1.00 87.06 114 PHE A N 1
ATOM 918 C CA . PHE A 1 114 ? 12.277 12.209 -21.785 1.00 87.06 114 PHE A CA 1
ATOM 919 C C . PHE A 1 114 ? 11.844 13.398 -22.666 1.00 87.06 114 PHE A C 1
ATOM 921 O O . PHE A 1 114 ? 12.655 14.295 -22.934 1.00 87.06 114 PHE A O 1
ATOM 928 N N . PRO A 1 115 ? 10.560 13.474 -23.074 1.00 81.25 115 PRO A N 1
ATOM 929 C CA . PRO A 1 115 ? 10.069 14.496 -24.004 1.00 81.25 115 PRO A CA 1
ATOM 930 C C . PRO A 1 115 ? 10.224 15.929 -23.469 1.00 81.25 115 PRO A C 1
ATOM 932 O O . PRO A 1 115 ? 10.491 16.854 -24.234 1.00 81.25 115 PRO A O 1
ATOM 935 N N . ALA A 1 116 ? 10.134 16.108 -22.147 1.00 70.38 116 ALA A N 1
ATOM 936 C CA . ALA A 1 116 ? 10.222 17.408 -21.480 1.00 70.38 116 ALA A CA 1
ATOM 937 C C . ALA A 1 116 ? 11.637 18.023 -21.466 1.00 70.38 116 ALA A C 1
ATOM 939 O O . ALA A 1 116 ? 11.799 19.189 -21.127 1.00 70.38 116 ALA A O 1
ATOM 940 N N . GLY A 1 117 ? 12.679 17.265 -21.822 1.00 63.88 117 GLY A N 1
ATOM 941 C CA . GLY A 1 117 ? 14.062 17.736 -21.742 1.00 63.88 117 GLY A CA 1
ATOM 942 C C . GLY A 1 117 ? 14.619 18.339 -23.038 1.00 63.88 117 GLY A C 1
ATOM 943 O O . GLY A 1 117 ? 15.835 18.421 -23.180 1.00 63.88 117 GLY A O 1
ATOM 944 N N . ARG A 1 118 ? 13.793 18.710 -24.024 1.00 58.88 118 ARG A N 1
ATOM 945 C CA . ARG A 1 118 ? 14.292 19.267 -25.302 1.00 58.88 118 ARG A CA 1
ATOM 946 C C . ARG A 1 118 ? 14.953 20.649 -25.185 1.00 58.88 118 ARG A C 1
ATOM 948 O O . ARG A 1 118 ? 15.683 21.014 -26.097 1.00 58.88 118 ARG A O 1
ATOM 955 N N . HIS A 1 119 ? 14.727 21.380 -24.092 1.00 54.66 119 HIS A N 1
ATOM 956 C CA . HIS A 1 119 ? 15.145 22.783 -23.938 1.00 54.66 119 HIS A CA 1
ATOM 957 C C . HIS A 1 119 ? 16.334 23.026 -22.997 1.00 54.66 119 HIS A C 1
ATOM 959 O O . HIS A 1 119 ? 16.743 24.170 -22.835 1.00 54.66 119 HIS A O 1
ATOM 965 N N . GLU A 1 120 ? 16.906 21.988 -22.384 1.00 61.78 120 GLU A N 1
ATOM 966 C CA . GLU A 1 120 ? 18.079 22.161 -21.516 1.00 61.78 120 GLU A CA 1
ATOM 967 C C . GLU A 1 120 ? 19.329 22.448 -22.369 1.00 61.78 120 GLU A C 1
ATOM 969 O O . GLU A 1 120 ? 19.645 21.626 -23.243 1.00 61.78 120 GLU A O 1
ATOM 974 N N . PRO A 1 121 ? 20.037 23.576 -22.146 1.00 55.22 121 PRO A N 1
ATOM 975 C CA . PRO A 1 121 ? 21.274 23.879 -22.846 1.00 55.22 121 PRO A CA 1
ATOM 976 C C . PRO A 1 121 ? 22.273 22.763 -22.576 1.00 55.22 121 PRO A C 1
ATOM 978 O O . PRO A 1 121 ? 22.607 22.441 -21.438 1.00 55.22 121 PRO A O 1
ATOM 981 N N . HIS A 1 122 ? 22.705 22.123 -23.649 1.00 59.78 122 HIS A N 1
ATOM 982 C CA . HIS A 1 122 ? 23.603 20.997 -23.572 1.00 59.78 122 HIS A CA 1
ATOM 983 C C . HIS A 1 122 ? 25.029 21.486 -23.813 1.00 59.78 122 HIS A C 1
ATOM 985 O O . HIS A 1 122 ? 25.319 22.031 -24.881 1.00 59.78 122 HIS A O 1
ATOM 991 N N . ASP A 1 123 ? 25.937 21.236 -22.869 1.00 59.53 123 ASP A N 1
ATOM 992 C CA . ASP A 1 123 ? 27.366 21.430 -23.107 1.00 59.53 123 ASP A CA 1
ATOM 993 C C . ASP A 1 123 ? 27.787 20.569 -24.295 1.00 59.53 123 ASP A C 1
ATOM 995 O O . ASP A 1 123 ? 27.654 19.344 -24.266 1.00 59.53 123 ASP A O 1
ATOM 999 N N . LYS A 1 124 ? 28.292 21.193 -25.362 1.00 60.47 124 LYS A N 1
ATOM 1000 C CA . LYS A 1 124 ? 28.626 20.530 -26.640 1.00 60.47 124 LYS A CA 1
ATOM 1001 C C . LYS A 1 124 ? 29.588 19.330 -26.497 1.00 60.47 124 LYS A C 1
ATOM 1003 O O . LYS A 1 124 ? 29.733 18.566 -27.444 1.00 60.47 124 LYS A O 1
ATOM 1008 N N . ALA A 1 125 ? 30.211 19.147 -25.330 1.00 61.28 125 ALA A N 1
ATOM 1009 C CA . ALA A 1 125 ? 31.144 18.069 -25.010 1.00 61.28 125 ALA A CA 1
ATOM 1010 C C . ALA A 1 125 ? 30.496 16.752 -24.523 1.00 61.28 125 ALA A C 1
ATOM 1012 O O . ALA A 1 125 ? 31.157 15.714 -24.536 1.00 61.28 125 ALA A O 1
ATOM 1013 N N . THR A 1 126 ? 29.230 16.746 -24.088 1.00 74.56 126 THR A N 1
ATOM 1014 C CA . THR A 1 126 ? 28.628 15.536 -23.492 1.00 74.56 126 THR A CA 1
ATOM 1015 C C . THR A 1 126 ? 28.085 14.586 -24.575 1.00 74.56 126 THR A C 1
ATOM 1017 O O . THR A 1 126 ? 27.361 14.973 -25.487 1.00 74.56 126 THR A O 1
ATOM 1020 N N . SER A 1 127 ? 28.411 13.294 -24.508 1.00 86.12 127 SER A N 1
ATOM 1021 C CA . SER A 1 127 ? 27.823 12.311 -25.431 1.00 86.12 127 SER A CA 1
ATOM 1022 C C . SER A 1 127 ? 26.311 12.182 -25.182 1.00 86.12 127 SER A C 1
ATOM 1024 O O . SER A 1 127 ? 25.859 12.159 -24.033 1.00 86.12 127 SER A O 1
ATOM 1026 N N . VAL A 1 128 ? 25.513 12.001 -26.240 1.00 87.44 128 VAL A N 1
ATOM 1027 C CA . VAL A 1 128 ? 24.055 11.767 -26.142 1.00 87.44 128 VAL A CA 1
ATOM 1028 C C . VAL A 1 128 ? 23.727 10.600 -25.197 1.00 87.44 128 VAL A C 1
ATOM 1030 O O . VAL A 1 128 ? 22.761 10.641 -24.435 1.00 87.44 128 VAL A O 1
ATOM 1033 N N . LYS A 1 129 ? 24.584 9.574 -25.171 1.00 87.94 129 LYS A N 1
ATOM 1034 C CA . LYS A 1 129 ? 24.445 8.425 -24.271 1.00 87.94 129 LYS A CA 1
ATOM 1035 C C . LYS A 1 129 ? 24.683 8.791 -22.801 1.00 87.94 129 LYS A C 1
ATOM 1037 O O . LYS A 1 129 ? 23.974 8.294 -21.926 1.00 87.94 129 LYS A O 1
ATOM 1042 N N . SER A 1 130 ? 25.664 9.649 -22.508 1.00 88.38 130 SER A N 1
ATOM 1043 C CA . SER A 1 130 ? 25.879 10.162 -21.145 1.00 88.38 130 SER A CA 1
ATOM 1044 C C . SER A 1 130 ? 24.733 11.060 -20.692 1.00 88.38 130 SER A C 1
ATOM 1046 O O . SER A 1 130 ? 24.292 10.930 -19.553 1.00 88.38 130 SER A O 1
ATOM 1048 N N . LEU A 1 131 ? 24.183 11.887 -21.583 1.00 87.94 131 LEU A N 1
ATOM 1049 C CA . LEU A 1 131 ? 23.006 12.697 -21.277 1.00 87.94 131 LEU A CA 1
ATOM 1050 C C . LEU A 1 131 ? 21.799 11.824 -20.912 1.00 87.94 131 LEU A C 1
ATOM 1052 O O . LEU A 1 131 ? 21.142 12.070 -19.899 1.00 87.94 131 LEU A O 1
ATOM 1056 N N . TYR A 1 132 ? 21.541 10.772 -21.698 1.00 89.81 132 TYR A N 1
ATOM 1057 C CA . TYR A 1 132 ? 20.495 9.796 -21.391 1.00 89.81 132 TYR A CA 1
ATOM 1058 C C . TYR A 1 132 ? 20.701 9.183 -20.003 1.00 89.81 132 TYR A C 1
ATOM 1060 O O . TYR A 1 132 ? 19.772 9.146 -19.198 1.00 89.81 132 TYR A O 1
ATOM 1068 N N . ARG A 1 133 ? 21.934 8.764 -19.687 1.00 90.44 133 ARG A N 1
ATOM 1069 C CA . ARG A 1 133 ? 22.278 8.206 -18.371 1.00 90.44 133 ARG A CA 1
ATOM 1070 C C . ARG A 1 133 ? 21.973 9.187 -17.236 1.00 90.44 133 ARG A C 1
ATOM 1072 O O . ARG A 1 133 ? 21.339 8.789 -16.265 1.00 90.44 133 ARG A O 1
ATOM 1079 N N . ILE A 1 134 ? 22.384 10.449 -17.358 1.00 89.56 134 ILE A N 1
ATOM 1080 C CA . ILE A 1 134 ? 22.144 11.477 -16.331 1.00 89.56 134 ILE A CA 1
ATOM 1081 C C . ILE A 1 134 ? 20.640 11.667 -16.100 1.00 89.56 134 ILE A C 1
ATOM 1083 O O . ILE A 1 134 ? 20.179 11.658 -14.957 1.00 89.56 134 ILE A O 1
ATOM 1087 N N . ARG A 1 135 ? 19.853 11.799 -17.175 1.00 89.62 135 ARG A N 1
ATOM 1088 C CA . ARG A 1 135 ? 18.395 11.972 -17.063 1.00 89.62 135 ARG A CA 1
ATOM 1089 C 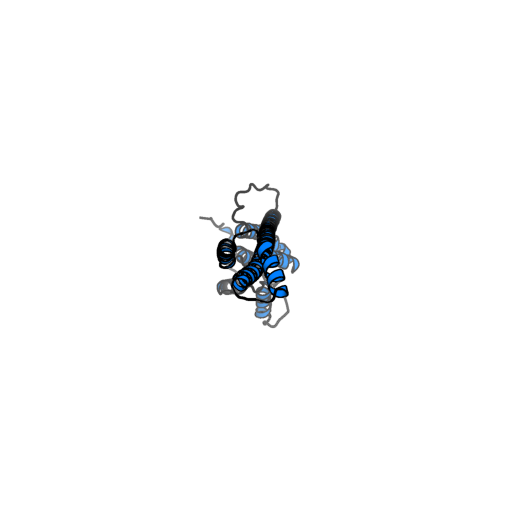C . ARG A 1 135 ? 17.710 10.755 -16.470 1.00 89.62 135 ARG A C 1
ATOM 1091 O O . ARG A 1 135 ? 16.836 10.918 -15.624 1.00 89.62 135 ARG A O 1
ATOM 1098 N N . PHE A 1 136 ? 18.132 9.564 -16.876 1.00 91.56 136 PHE A N 1
ATOM 1099 C CA . PHE A 1 136 ? 17.622 8.318 -16.329 1.00 91.56 136 PHE A CA 1
ATOM 1100 C C . PHE A 1 136 ? 17.868 8.220 -14.822 1.00 91.56 136 PHE A C 1
ATOM 1102 O O . PHE A 1 136 ? 16.929 7.961 -14.072 1.00 91.56 136 PHE A O 1
ATOM 1109 N N . GLU A 1 137 ? 19.091 8.490 -14.357 1.00 92.88 137 GLU A N 1
ATOM 1110 C CA . GLU A 1 137 ? 19.396 8.452 -12.922 1.00 92.88 137 GLU A CA 1
ATOM 1111 C C . GLU A 1 137 ? 18.629 9.529 -12.145 1.00 92.88 137 GLU A C 1
ATOM 1113 O O . GLU A 1 137 ? 18.075 9.242 -11.082 1.00 92.88 137 GLU A O 1
ATOM 1118 N N . ARG A 1 138 ? 18.486 10.742 -12.699 1.00 91.38 138 ARG A N 1
ATOM 1119 C CA . ARG A 1 138 ? 17.653 11.795 -12.097 1.00 91.38 138 ARG A CA 1
ATOM 1120 C C . ARG A 1 138 ? 16.187 11.372 -12.004 1.00 91.38 138 ARG A C 1
ATOM 1122 O O . ARG A 1 138 ? 15.551 11.581 -10.973 1.00 91.38 138 ARG A O 1
ATOM 1129 N N . ASP A 1 139 ? 15.627 10.782 -13.056 1.00 91.69 139 ASP A N 1
ATOM 1130 C CA . ASP A 1 139 ? 14.242 10.308 -13.065 1.00 91.69 139 ASP A CA 1
ATOM 1131 C C . ASP A 1 139 ? 14.013 9.168 -12.071 1.00 91.69 139 ASP A C 1
ATOM 1133 O O . ASP A 1 139 ? 13.085 9.214 -11.264 1.00 91.69 139 ASP A O 1
ATOM 1137 N N . LYS A 1 140 ? 14.917 8.192 -12.054 1.00 92.56 140 LYS A N 1
ATOM 1138 C CA . LYS A 1 140 ? 14.919 7.094 -11.090 1.00 92.56 140 LYS A CA 1
ATOM 1139 C C . LYS A 1 140 ? 14.992 7.612 -9.653 1.00 92.56 140 LYS A C 1
ATOM 1141 O O . LYS A 1 140 ? 14.195 7.190 -8.816 1.00 92.56 140 LYS A O 1
ATOM 1146 N N . ALA A 1 141 ? 15.887 8.559 -9.370 1.00 94.88 141 ALA A N 1
ATOM 1147 C CA . ALA A 1 141 ? 15.998 9.186 -8.056 1.00 94.88 141 ALA A CA 1
ATOM 1148 C C . ALA A 1 141 ? 14.705 9.917 -7.660 1.00 94.88 141 ALA A C 1
ATOM 1150 O O . ALA A 1 141 ? 14.242 9.763 -6.528 1.00 94.88 141 ALA A O 1
ATOM 1151 N N . ARG A 1 142 ? 14.076 10.644 -8.597 1.00 94.50 142 ARG A N 1
ATOM 1152 C CA . ARG A 1 142 ? 12.773 11.294 -8.377 1.00 94.50 142 ARG A CA 1
ATOM 1153 C C . ARG A 1 142 ? 11.678 10.284 -8.037 1.00 94.50 142 ARG A C 1
ATOM 1155 O O . ARG A 1 142 ? 10.972 10.488 -7.053 1.00 94.50 142 ARG A O 1
ATOM 1162 N N . ARG A 1 143 ? 11.562 9.183 -8.789 1.00 95.06 143 ARG A N 1
ATOM 1163 C CA . ARG A 1 143 ? 10.572 8.120 -8.520 1.00 95.06 143 ARG A CA 1
ATOM 1164 C C . ARG A 1 143 ? 10.784 7.482 -7.149 1.00 95.06 143 ARG A C 1
ATOM 1166 O O . ARG A 1 143 ? 9.828 7.325 -6.397 1.00 95.06 143 ARG A O 1
ATOM 1173 N N . LEU A 1 144 ? 12.032 7.175 -6.793 1.00 97.25 144 LEU A N 1
ATOM 1174 C CA . LEU A 1 144 ? 12.370 6.619 -5.480 1.00 97.25 144 LEU A CA 1
ATOM 1175 C C . LEU A 1 144 ? 12.051 7.595 -4.340 1.00 97.25 144 LEU A C 1
ATOM 1177 O O . LEU A 1 144 ? 11.528 7.185 -3.308 1.00 97.25 144 LEU A O 1
ATOM 1181 N N . ALA A 1 145 ? 12.334 8.887 -4.517 1.00 97.38 145 ALA A N 1
ATOM 1182 C CA . ALA A 1 145 ? 11.995 9.906 -3.528 1.00 97.38 145 ALA A CA 1
ATOM 1183 C C . ALA A 1 145 ? 10.476 10.064 -3.361 1.00 97.38 145 ALA A C 1
ATOM 1185 O O . ALA A 1 145 ? 9.999 10.161 -2.233 1.00 97.38 145 ALA A O 1
ATOM 1186 N N . ALA A 1 146 ? 9.713 10.047 -4.458 1.00 97.62 146 ALA A N 1
ATOM 1187 C CA . ALA A 1 146 ? 8.253 10.092 -4.413 1.00 97.62 146 ALA A CA 1
ATOM 1188 C C . ALA A 1 146 ? 7.666 8.867 -3.693 1.00 97.62 146 ALA A C 1
ATOM 1190 O O . ALA A 1 146 ? 6.815 9.028 -2.822 1.00 97.62 146 ALA A O 1
ATOM 1191 N N . ALA A 1 147 ? 8.174 7.665 -3.987 1.00 97.62 147 ALA A N 1
ATOM 1192 C CA . ALA A 1 147 ? 7.768 6.440 -3.301 1.00 97.62 147 ALA A CA 1
ATOM 1193 C C . ALA A 1 147 ? 8.053 6.509 -1.791 1.00 97.62 147 ALA A C 1
ATOM 1195 O O . ALA A 1 147 ? 7.170 6.219 -0.989 1.00 97.62 147 ALA A O 1
ATOM 1196 N N . ARG A 1 148 ? 9.245 6.977 -1.391 1.00 98.12 148 ARG A N 1
ATOM 1197 C CA . ARG A 1 148 ? 9.580 7.180 0.029 1.00 98.12 148 ARG A CA 1
ATOM 1198 C C . ARG A 1 148 ? 8.630 8.158 0.720 1.00 98.12 148 ARG A C 1
ATOM 1200 O O . ARG A 1 148 ? 8.162 7.869 1.813 1.00 98.12 148 ARG A O 1
ATOM 1207 N N . ARG A 1 149 ? 8.302 9.288 0.083 1.00 98.19 149 ARG A N 1
ATOM 1208 C CA . ARG A 1 149 ? 7.329 10.248 0.637 1.00 98.19 149 ARG A CA 1
ATOM 1209 C C . ARG A 1 149 ? 5.949 9.617 0.813 1.00 98.19 149 ARG A C 1
ATOM 1211 O O . ARG A 1 149 ? 5.332 9.815 1.850 1.00 98.19 149 ARG A O 1
ATOM 1218 N N . ALA A 1 150 ? 5.484 8.841 -0.166 1.00 98.06 150 ALA A N 1
ATOM 1219 C CA . ALA A 1 150 ? 4.197 8.153 -0.082 1.00 98.06 150 ALA A CA 1
ATOM 1220 C C . ALA A 1 150 ? 4.136 7.181 1.109 1.00 98.06 150 ALA A C 1
ATOM 1222 O O . ALA A 1 150 ? 3.135 7.160 1.823 1.00 98.06 150 ALA A O 1
ATOM 1223 N N . VAL A 1 151 ? 5.219 6.436 1.357 1.00 98.38 151 VAL A N 1
ATOM 1224 C CA . VAL A 1 151 ? 5.340 5.556 2.530 1.00 98.38 151 VAL A CA 1
ATOM 1225 C C . VAL A 1 151 ? 5.268 6.362 3.825 1.00 98.38 151 VAL A C 1
ATOM 1227 O O . VAL A 1 151 ? 4.422 6.068 4.662 1.00 98.38 151 VAL A O 1
ATOM 1230 N N . LEU A 1 152 ? 6.056 7.433 3.953 1.00 98.25 152 LEU A N 1
ATOM 1231 C CA . LEU A 1 152 ? 6.050 8.278 5.154 1.00 98.25 152 LEU A CA 1
ATOM 1232 C C . LEU A 1 152 ? 4.669 8.893 5.435 1.00 98.25 152 LEU A C 1
ATOM 1234 O O . LEU A 1 152 ? 4.245 8.970 6.587 1.00 98.25 152 LEU A O 1
ATOM 1238 N N . TYR A 1 153 ? 3.930 9.298 4.398 1.00 98.25 153 TYR A N 1
ATOM 1239 C CA . TYR A 1 153 ? 2.555 9.773 4.569 1.00 98.25 153 TYR A CA 1
ATOM 1240 C C . TYR A 1 153 ? 1.615 8.670 5.065 1.00 98.25 153 TYR A C 1
ATOM 1242 O O . TYR A 1 153 ? 0.771 8.926 5.925 1.00 98.25 153 TYR A O 1
ATOM 1250 N N . ALA A 1 154 ? 1.749 7.446 4.550 1.00 98.38 154 ALA A N 1
ATOM 1251 C CA . ALA A 1 154 ? 0.958 6.313 5.018 1.00 98.38 154 ALA A CA 1
ATOM 1252 C C . ALA A 1 154 ? 1.282 5.968 6.482 1.00 98.38 154 ALA A C 1
ATOM 1254 O O . ALA A 1 154 ? 0.368 5.821 7.292 1.00 98.38 154 ALA A O 1
ATOM 1255 N N . GLU A 1 155 ? 2.565 5.918 6.841 1.00 98.19 155 GLU A N 1
ATOM 1256 C CA . GLU A 1 155 ? 3.028 5.671 8.210 1.00 98.19 155 GLU A CA 1
ATOM 1257 C C . GLU A 1 155 ? 2.532 6.747 9.180 1.00 98.19 155 GLU A C 1
ATOM 1259 O O . GLU A 1 155 ? 2.000 6.424 10.241 1.00 98.19 155 GLU A O 1
ATOM 1264 N N . SER A 1 156 ? 2.611 8.022 8.788 1.00 98.50 156 SER A N 1
ATOM 1265 C CA . SER A 1 156 ? 2.086 9.143 9.572 1.00 98.50 156 SER A CA 1
ATOM 1266 C C . SER A 1 156 ? 0.585 8.998 9.846 1.00 98.50 156 SER A C 1
ATOM 1268 O O . SER A 1 156 ? 0.141 9.170 10.983 1.00 98.50 156 SER A O 1
ATOM 1270 N N . ARG A 1 157 ? -0.205 8.602 8.837 1.00 98.31 157 ARG A N 1
ATOM 1271 C CA . ARG A 1 157 ? -1.646 8.350 9.006 1.00 98.31 157 ARG A CA 1
ATOM 1272 C C . ARG A 1 157 ? -1.926 7.185 9.950 1.00 98.31 157 ARG A C 1
ATOM 1274 O O . ARG A 1 157 ? -2.842 7.280 10.768 1.00 98.31 157 ARG A O 1
ATOM 1281 N N . VAL A 1 158 ? -1.154 6.103 9.856 1.00 98.62 158 VAL A N 1
ATOM 1282 C CA . VAL A 1 158 ? -1.277 4.959 10.771 1.00 98.62 158 VAL A CA 1
ATOM 1283 C C . VAL A 1 158 ? -0.936 5.378 12.198 1.00 98.62 158 VAL A C 1
ATOM 1285 O O . VAL A 1 158 ? -1.693 5.059 13.109 1.00 98.62 158 VAL A O 1
ATOM 1288 N N . ALA A 1 159 ? 0.141 6.138 12.401 1.00 98.50 159 ALA A N 1
ATOM 1289 C CA . ALA A 1 159 ? 0.534 6.629 13.720 1.00 98.50 159 ALA A CA 1
ATOM 1290 C C . ALA A 1 159 ? -0.544 7.532 14.346 1.00 98.50 159 ALA A C 1
ATOM 1292 O O . ALA A 1 159 ? -0.916 7.335 15.501 1.00 98.50 159 ALA A O 1
ATOM 1293 N N . ALA A 1 160 ? -1.108 8.464 13.571 1.00 98.44 160 ALA A N 1
ATOM 1294 C CA . ALA A 1 160 ? -2.205 9.315 14.032 1.00 98.44 160 ALA A CA 1
ATOM 1295 C C . ALA A 1 160 ? -3.457 8.499 14.396 1.00 98.44 160 ALA A C 1
ATOM 1297 O O . ALA A 1 160 ? -4.080 8.739 15.429 1.00 98.44 160 ALA A O 1
ATOM 1298 N N . SER A 1 161 ? -3.797 7.498 13.579 1.00 98.31 161 SER A N 1
ATOM 1299 C CA . SER A 1 161 ? -4.947 6.622 13.831 1.00 98.31 161 SER A CA 1
ATOM 1300 C C . SER A 1 161 ? -4.743 5.761 15.079 1.00 98.31 161 SER A C 1
ATOM 1302 O O . SER A 1 161 ? -5.670 5.608 15.866 1.00 98.31 161 SER A O 1
ATOM 1304 N N . ARG A 1 162 ? -3.526 5.244 15.296 1.00 98.50 162 ARG A N 1
ATOM 1305 C CA . ARG A 1 162 ? -3.165 4.488 16.505 1.00 98.50 162 ARG A CA 1
ATOM 1306 C C . ARG A 1 162 ? -3.303 5.336 17.761 1.00 98.50 162 ARG A C 1
ATOM 1308 O O . ARG A 1 162 ? -3.992 4.922 18.681 1.00 98.50 162 ARG A O 1
ATOM 1315 N N . LYS A 1 163 ? -2.758 6.555 17.755 1.00 98.50 163 LYS A N 1
ATOM 1316 C CA . LYS A 1 163 ? -2.926 7.488 18.876 1.00 98.50 163 LYS A CA 1
ATOM 1317 C C . LYS A 1 163 ? -4.406 7.758 19.164 1.00 98.50 163 LYS A C 1
ATOM 1319 O O . LYS A 1 163 ? -4.825 7.773 20.316 1.00 98.50 163 LYS A O 1
ATOM 1324 N N . ARG A 1 164 ? -5.218 7.936 18.116 1.00 98.56 164 ARG A N 1
ATOM 1325 C CA . ARG A 1 164 ? -6.658 8.151 18.285 1.00 98.56 164 ARG A CA 1
ATOM 1326 C C . ARG A 1 164 ? -7.371 6.930 18.870 1.00 98.56 164 ARG A C 1
ATOM 1328 O O . ARG A 1 164 ? -8.284 7.105 19.671 1.00 98.56 164 ARG A O 1
ATOM 1335 N N . LEU A 1 165 ? -6.966 5.720 18.488 1.00 98.62 165 LEU A N 1
ATOM 1336 C CA . LEU A 1 165 ? -7.479 4.485 19.084 1.00 98.62 165 LEU A CA 1
ATOM 1337 C C . LEU A 1 165 ? -7.127 4.402 20.570 1.00 98.62 165 LEU A C 1
ATOM 1339 O O . LEU A 1 165 ? -8.025 4.185 21.372 1.00 98.62 165 LEU A O 1
ATOM 1343 N N . GLU A 1 166 ? -5.879 4.680 20.944 1.00 98.56 166 GLU A N 1
ATOM 1344 C CA . GLU A 1 166 ? -5.452 4.703 22.350 1.00 98.56 166 GLU A CA 1
ATOM 1345 C C . GLU A 1 166 ? -6.268 5.721 23.170 1.00 98.56 166 GLU A C 1
ATOM 1347 O O . GLU A 1 166 ? -6.759 5.419 24.259 1.00 98.56 166 GLU A O 1
ATOM 1352 N N . GLU A 1 167 ? -6.496 6.927 22.639 1.00 98.38 167 GLU A N 1
ATOM 1353 C CA . GLU A 1 167 ? -7.355 7.932 23.279 1.00 98.38 167 GLU A CA 1
ATOM 1354 C C . GLU A 1 167 ? -8.780 7.404 23.514 1.00 98.38 167 GLU A C 1
ATOM 1356 O O . GLU A 1 167 ? -9.322 7.545 24.616 1.00 98.38 167 GLU A O 1
ATOM 1361 N N . LEU A 1 168 ? -9.375 6.765 22.503 1.00 98.44 168 LEU A N 1
ATOM 1362 C CA . LEU A 1 168 ? -10.716 6.190 22.592 1.00 98.44 168 LEU A CA 1
ATOM 1363 C C . LEU A 1 168 ? -10.777 5.019 23.574 1.00 98.44 168 LEU A C 1
ATOM 1365 O O . LEU A 1 168 ? -11.706 4.961 24.373 1.00 98.44 168 LEU A O 1
ATOM 1369 N N . GLU A 1 169 ? -9.783 4.134 23.578 1.00 98.44 169 GLU A N 1
ATOM 1370 C CA . GLU A 1 169 ? -9.679 3.021 24.527 1.00 98.44 169 GLU A CA 1
ATOM 1371 C C . GLU A 1 169 ? -9.586 3.527 25.968 1.00 98.44 169 GLU A C 1
ATOM 1373 O O . GLU A 1 169 ? -10.301 3.038 26.847 1.00 98.44 169 GLU A O 1
ATOM 1378 N N . THR A 1 170 ? -8.775 4.561 26.225 1.00 98.25 170 THR A N 1
ATOM 1379 C CA . THR A 1 170 ? -8.724 5.160 27.566 1.00 98.25 170 THR A CA 1
ATOM 1380 C C . THR A 1 170 ? -10.050 5.811 27.952 1.00 98.25 170 THR A C 1
ATOM 1382 O O . THR A 1 170 ? -10.459 5.710 29.108 1.00 98.25 170 THR A O 1
ATOM 1385 N N . SER A 1 171 ? -10.744 6.459 27.009 1.00 98.19 171 SER A N 1
ATOM 1386 C CA . SER A 1 171 ? -12.072 7.036 27.248 1.00 98.19 171 SER A CA 1
ATOM 1387 C C . SER A 1 171 ? -13.096 5.960 27.574 1.00 98.19 171 SER A C 1
ATOM 1389 O O . SER A 1 171 ? -13.789 6.064 28.581 1.00 98.19 171 SER A O 1
ATOM 1391 N N . LEU A 1 172 ? -13.127 4.888 26.787 1.00 98.00 172 LEU A N 1
ATOM 1392 C CA . LEU A 1 172 ? -13.998 3.742 27.004 1.00 98.00 172 LEU A CA 1
ATOM 1393 C C . LEU A 1 172 ? -13.732 3.092 28.366 1.00 98.00 172 LEU A C 1
ATOM 1395 O O . LEU A 1 172 ? -14.671 2.750 29.079 1.00 98.00 172 LEU A O 1
ATOM 1399 N N . ALA A 1 173 ? -12.467 2.968 28.775 1.00 97.75 173 ALA A N 1
ATOM 1400 C CA . ALA A 1 173 ? -12.116 2.442 30.089 1.00 97.75 173 ALA A CA 1
ATOM 1401 C C . ALA A 1 173 ? -12.597 3.347 31.239 1.00 97.75 173 ALA A C 1
ATOM 1403 O O . ALA A 1 173 ? -13.024 2.836 32.277 1.00 97.75 173 ALA A O 1
ATOM 1404 N N . ARG A 1 174 ? -12.541 4.678 31.078 1.00 97.06 174 ARG A N 1
ATOM 1405 C CA . ARG A 1 174 ? -13.070 5.635 32.069 1.00 97.06 174 ARG A CA 1
ATOM 1406 C C . ARG A 1 174 ? -14.591 5.549 32.164 1.00 97.06 174 ARG A C 1
ATOM 1408 O O . ARG A 1 174 ? -15.102 5.375 33.268 1.00 97.06 174 ARG A O 1
ATOM 1415 N N . GLU A 1 175 ? -15.288 5.582 31.032 1.00 95.94 175 GLU A N 1
ATOM 1416 C CA . GLU A 1 175 ? -16.749 5.455 30.996 1.00 95.94 175 GLU A CA 1
ATOM 1417 C C . GLU A 1 175 ? -17.206 4.096 31.531 1.00 95.94 175 GLU A C 1
ATOM 1419 O O . GLU A 1 175 ? -18.119 4.020 32.345 1.00 95.94 175 GLU A O 1
ATOM 1424 N N . GLY A 1 176 ? -16.499 3.013 31.201 1.00 95.19 176 GLY A N 1
ATOM 1425 C CA . GLY A 1 176 ? -16.778 1.689 31.750 1.00 95.19 176 GLY A CA 1
ATOM 1426 C C . GLY A 1 176 ? -16.624 1.624 33.274 1.00 95.19 176 GLY A C 1
ATOM 1427 O O . GLY A 1 176 ? -17.425 0.975 33.944 1.00 95.19 176 GLY A O 1
ATOM 1428 N N . LYS A 1 177 ? -15.627 2.309 33.855 1.00 96.31 177 LYS A N 1
ATOM 1429 C CA . LYS A 1 177 ? -15.496 2.432 35.320 1.00 96.31 177 LYS A CA 1
ATOM 1430 C C . LYS A 1 177 ? -16.627 3.266 35.919 1.00 96.31 177 LYS A C 1
ATOM 1432 O O . LYS A 1 177 ? -17.173 2.872 36.946 1.00 96.31 177 LYS A O 1
ATOM 1437 N N . ARG A 1 178 ? -16.993 4.375 35.272 1.00 94.12 178 ARG A N 1
ATOM 1438 C CA . ARG A 1 178 ? -18.098 5.244 35.694 1.00 94.12 178 ARG A CA 1
ATOM 1439 C C . ARG A 1 178 ? -19.429 4.493 35.698 1.00 94.12 178 ARG A C 1
ATOM 1441 O O . ARG A 1 178 ? -20.127 4.522 36.704 1.00 94.12 178 ARG A O 1
ATOM 1448 N N . LEU A 1 179 ? -19.738 3.764 34.627 1.00 93.12 179 LEU A N 1
ATOM 1449 C CA . LEU A 1 179 ? -20.944 2.943 34.527 1.00 93.12 179 LEU A CA 1
ATOM 1450 C C . LEU A 1 179 ? -20.958 1.829 35.575 1.00 93.12 179 LEU A C 1
ATOM 1452 O O . LEU A 1 179 ? -21.973 1.630 36.231 1.00 93.12 179 LEU A O 1
ATOM 1456 N N . LYS A 1 180 ? -19.830 1.140 35.804 1.00 93.81 180 LYS A N 1
ATOM 1457 C CA . LYS A 1 180 ? -19.731 0.135 36.878 1.00 93.81 180 LYS A CA 1
ATOM 1458 C C . LYS A 1 180 ? -20.025 0.733 38.255 1.00 93.81 180 LYS A C 1
ATOM 1460 O O . LYS A 1 180 ? -20.764 0.121 39.017 1.00 93.81 180 LYS A O 1
ATOM 1465 N N . ALA A 1 181 ? -19.484 1.917 38.547 1.00 93.56 181 ALA A N 1
ATOM 1466 C CA . ALA A 1 181 ? -19.751 2.625 39.797 1.00 93.56 181 ALA A CA 1
ATOM 1467 C C . ALA A 1 181 ? -21.230 3.039 39.919 1.00 93.56 181 ALA A C 1
ATOM 1469 O O . ALA A 1 181 ? -21.843 2.816 40.961 1.00 93.56 181 ALA A O 1
ATOM 1470 N N . ALA A 1 182 ? -21.825 3.563 38.843 1.00 91.56 182 ALA A N 1
ATOM 1471 C CA . ALA A 1 182 ? -23.242 3.924 38.798 1.00 91.56 182 ALA A CA 1
ATOM 1472 C C . ALA A 1 182 ? -24.161 2.707 39.007 1.00 91.56 182 ALA A C 1
ATOM 1474 O O . ALA A 1 182 ? -25.151 2.794 39.729 1.00 91.56 182 ALA A O 1
ATOM 1475 N N . VAL A 1 183 ? -23.817 1.551 38.427 1.00 92.00 183 VAL A N 1
ATOM 1476 C CA . VAL A 1 183 ? -24.559 0.294 38.614 1.00 92.00 183 VAL A CA 1
ATOM 1477 C C . VAL A 1 183 ? -24.441 -0.219 40.051 1.00 92.00 183 VAL A C 1
ATOM 1479 O O . VAL A 1 183 ? -25.448 -0.642 40.618 1.00 92.00 183 VAL A O 1
ATOM 1482 N N . SER A 1 184 ? -23.253 -0.168 40.670 1.00 92.31 184 SER A N 1
ATOM 1483 C CA . SER A 1 184 ? -23.116 -0.545 42.085 1.00 92.31 184 SER A CA 1
ATOM 1484 C C . SER A 1 184 ? -23.905 0.387 43.004 1.00 92.31 184 SER A C 1
ATOM 1486 O O . SER A 1 184 ? -24.607 -0.095 43.888 1.00 92.31 184 SER A O 1
ATOM 1488 N N . GLU A 1 185 ? -23.867 1.696 42.742 1.00 91.44 185 GLU A N 1
ATOM 1489 C CA . GLU A 1 185 ? -24.622 2.690 43.509 1.00 91.44 185 GLU A CA 1
ATOM 1490 C C . GLU A 1 185 ? -26.136 2.473 43.367 1.00 91.44 185 GLU A C 1
ATOM 1492 O O . GLU A 1 185 ? -26.870 2.521 44.352 1.00 91.44 185 GLU A O 1
ATOM 1497 N N . LEU A 1 186 ? -26.614 2.159 42.158 1.00 90.38 186 LEU A N 1
ATOM 1498 C CA . LEU A 1 186 ? -28.016 1.819 41.932 1.00 90.38 186 LEU A CA 1
ATOM 1499 C C . LEU A 1 186 ? -28.439 0.607 42.780 1.00 90.38 186 LEU A C 1
ATOM 1501 O O . LEU A 1 186 ? -29.488 0.647 43.421 1.00 90.38 186 LEU A O 1
ATOM 1505 N N . ALA A 1 187 ? -27.611 -0.439 42.834 1.00 89.81 187 ALA A N 1
ATOM 1506 C CA . ALA A 1 187 ? -27.884 -1.628 43.640 1.00 89.81 187 ALA A CA 1
ATOM 1507 C C . ALA A 1 187 ? -27.858 -1.350 45.158 1.00 89.81 187 ALA A C 1
ATOM 1509 O O . ALA A 1 187 ? -28.594 -1.988 45.918 1.00 89.81 187 ALA A O 1
ATOM 1510 N N . ASP A 1 188 ? -27.020 -0.418 45.622 1.00 90.31 188 ASP A N 1
ATOM 1511 C CA . ASP A 1 188 ? -27.023 0.056 47.013 1.00 90.31 188 ASP A CA 1
ATOM 1512 C C . ASP A 1 188 ? -28.316 0.823 47.337 1.00 90.31 188 ASP A C 1
ATOM 1514 O O . ASP A 1 188 ? -28.962 0.563 48.356 1.00 90.31 188 ASP A O 1
ATOM 1518 N N . LEU A 1 189 ? -28.753 1.711 46.440 1.00 90.38 189 LEU A N 1
ATOM 1519 C CA . LEU A 1 189 ? -29.981 2.491 46.611 1.00 90.38 189 LEU A CA 1
ATOM 1520 C C . LEU A 1 189 ? -31.243 1.627 46.557 1.00 90.38 189 LEU A C 1
ATOM 1522 O O . LEU A 1 189 ? -32.169 1.861 47.331 1.00 90.38 189 LEU A O 1
ATOM 1526 N N . GLU A 1 190 ? -31.299 0.606 45.701 1.00 89.25 190 GLU A N 1
ATOM 1527 C CA . GLU A 1 190 ? -32.415 -0.350 45.683 1.00 89.25 190 GLU A CA 1
ATOM 1528 C C . GLU A 1 190 ? -32.495 -1.165 46.985 1.00 89.25 190 GLU A C 1
ATOM 1530 O O . GLU A 1 190 ? -33.592 -1.406 47.506 1.00 89.25 190 GLU A O 1
ATOM 1535 N N . ARG A 1 191 ? -31.345 -1.521 47.577 1.00 89.88 191 ARG A N 1
ATOM 1536 C CA . ARG A 1 191 ? -31.290 -2.130 48.917 1.00 89.88 191 ARG A CA 1
ATOM 1537 C C . ARG A 1 191 ? -31.806 -1.179 49.994 1.00 89.88 191 ARG A C 1
ATOM 1539 O O . ARG A 1 191 ? -32.632 -1.587 50.811 1.00 89.88 191 ARG A O 1
ATOM 1546 N N . ALA A 1 192 ? -31.379 0.082 49.972 1.00 89.44 192 ALA A N 1
ATOM 1547 C CA . ALA A 1 192 ? -31.852 1.098 50.909 1.00 89.44 192 ALA A CA 1
ATOM 1548 C C . ALA A 1 192 ? -33.357 1.370 50.766 1.00 89.44 192 ALA A C 1
ATOM 1550 O O . ALA A 1 192 ? -34.070 1.454 51.766 1.00 89.44 192 ALA A O 1
ATOM 1551 N N . ARG A 1 193 ? -33.864 1.420 49.528 1.00 89.81 193 ARG A N 1
ATOM 1552 C CA . ARG A 1 193 ? -35.295 1.540 49.224 1.00 89.81 193 ARG A CA 1
ATOM 1553 C C . ARG A 1 193 ? -36.086 0.390 49.837 1.00 89.81 193 ARG A C 1
ATOM 1555 O O . ARG A 1 193 ? -37.086 0.616 50.511 1.00 89.81 193 ARG A O 1
ATOM 1562 N N . THR A 1 194 ? -35.612 -0.838 49.638 1.00 89.56 194 THR A N 1
ATOM 1563 C CA . THR A 1 194 ? -36.254 -2.043 50.178 1.00 89.56 194 THR A CA 1
ATOM 1564 C C . THR A 1 194 ? -36.274 -2.018 51.707 1.00 89.56 194 THR A C 1
ATOM 1566 O O . THR A 1 194 ? -37.314 -2.281 52.307 1.00 89.56 194 THR A O 1
ATOM 1569 N N . ALA A 1 195 ? -35.165 -1.634 52.350 1.00 87.81 195 ALA A N 1
ATOM 1570 C CA . ALA A 1 195 ? -35.095 -1.476 53.803 1.00 87.81 195 ALA A CA 1
ATOM 1571 C C . ALA A 1 195 ? -36.046 -0.380 54.320 1.00 87.81 195 ALA A C 1
ATOM 1573 O O . ALA A 1 195 ? -36.726 -0.584 55.323 1.00 87.81 195 ALA A O 1
ATOM 1574 N N . SER A 1 196 ? -36.144 0.749 53.612 1.00 88.31 196 SER A N 1
ATOM 1575 C CA . SER A 1 196 ? -37.060 1.844 53.948 1.00 88.31 196 SER A CA 1
ATOM 1576 C C . SER A 1 196 ? -38.527 1.410 53.887 1.00 88.31 196 SER A C 1
ATOM 1578 O O . SER A 1 196 ? -39.276 1.666 54.827 1.00 88.31 196 SER A O 1
ATOM 1580 N N . VAL A 1 197 ? -38.929 0.688 52.835 1.00 89.31 197 VAL A N 1
ATOM 1581 C CA . VAL A 1 197 ? -40.287 0.128 52.724 1.00 89.31 197 VAL A CA 1
ATOM 1582 C C . VAL A 1 197 ? -40.558 -0.869 53.849 1.00 89.31 197 VAL A C 1
ATOM 1584 O O . VAL A 1 197 ? -41.627 -0.841 54.454 1.00 89.31 197 VAL A O 1
ATOM 1587 N N . ALA A 1 198 ? -39.584 -1.722 54.163 1.00 87.44 198 ALA A N 1
ATOM 1588 C CA . ALA A 1 198 ? -39.723 -2.749 55.181 1.00 87.44 198 ALA A CA 1
ATOM 1589 C C . ALA A 1 198 ? -39.930 -2.150 56.590 1.00 87.44 198 ALA A C 1
ATOM 1591 O O . ALA A 1 198 ? -40.760 -2.662 57.342 1.00 87.44 198 ALA A O 1
ATOM 1592 N N . LEU A 1 199 ? -39.277 -1.030 56.929 1.00 88.19 199 LEU A N 1
ATOM 1593 C CA . LEU A 1 199 ? -39.476 -0.324 58.207 1.00 88.19 199 LEU A CA 1
ATOM 1594 C C . LEU A 1 199 ? -40.923 0.148 58.447 1.00 88.19 199 LEU A C 1
ATOM 1596 O O . LEU A 1 199 ? -41.290 0.379 59.600 1.00 88.19 199 LEU A O 1
ATOM 1600 N N . ASN A 1 200 ? -41.739 0.271 57.394 1.00 87.00 200 ASN A N 1
ATOM 1601 C CA . ASN A 1 200 ? -43.153 0.648 57.494 1.00 87.00 200 ASN A CA 1
ATOM 1602 C C . ASN A 1 200 ? -44.076 -0.532 57.858 1.00 87.00 200 ASN A C 1
ATOM 1604 O O . ASN A 1 200 ? -45.272 -0.332 58.063 1.00 87.00 200 ASN A O 1
ATOM 1608 N N . VAL A 1 201 ? -43.544 -1.755 57.942 1.00 88.25 201 VAL A N 1
ATOM 1609 C CA . VAL A 1 201 ? -44.273 -2.978 58.309 1.00 88.25 201 VAL A CA 1
ATOM 1610 C C . VAL A 1 201 ? -43.759 -3.491 59.657 1.00 88.25 201 VAL A C 1
ATOM 1612 O O . VAL A 1 201 ? -42.597 -3.292 60.012 1.00 88.25 201 VAL A O 1
ATOM 1615 N N . TRP A 1 202 ? -44.615 -4.154 60.440 1.00 86.12 202 TRP A N 1
ATOM 1616 C CA . TRP A 1 202 ? -44.209 -4.746 61.719 1.00 86.12 202 TRP A CA 1
ATOM 1617 C C . TRP A 1 202 ? -43.103 -5.800 61.533 1.00 86.12 202 TRP A C 1
ATOM 1619 O O . TRP A 1 202 ? -43.207 -6.660 60.657 1.00 86.12 202 TRP A O 1
ATOM 1629 N N . GLN A 1 203 ? -42.054 -5.747 62.367 1.00 84.88 203 GLN A N 1
ATOM 1630 C CA . GLN A 1 203 ? -40.900 -6.649 62.296 1.00 84.88 203 GLN A CA 1
ATOM 1631 C C . GLN A 1 203 ? -40.220 -6.896 63.657 1.00 84.88 203 GLN A C 1
ATOM 1633 O O . GLN A 1 203 ? -40.288 -6.037 64.541 1.00 84.88 203 GLN A O 1
ATOM 1638 N N . PRO A 1 204 ? -39.472 -8.011 63.807 1.00 90.50 204 PRO A N 1
ATOM 1639 C CA . PRO A 1 204 ? -38.613 -8.260 64.963 1.00 90.50 204 PRO A CA 1
ATOM 1640 C C . PRO A 1 204 ? -37.502 -7.214 65.116 1.00 90.50 204 PRO A C 1
ATOM 1642 O O . PRO A 1 204 ? -36.909 -6.756 64.136 1.00 90.50 204 PRO A O 1
ATOM 1645 N N . GLN A 1 205 ? -37.135 -6.908 66.362 1.00 85.12 205 GLN A N 1
ATOM 1646 C CA . GLN A 1 205 ? -36.244 -5.783 66.666 1.00 85.12 205 GLN A CA 1
ATOM 1647 C C . GLN A 1 205 ? -34.821 -5.923 66.112 1.00 85.12 205 GLN A C 1
ATOM 1649 O O . GLN A 1 205 ? -34.203 -4.930 65.731 1.00 85.12 205 GLN A O 1
ATOM 1654 N N . VAL A 1 206 ? -34.334 -7.157 65.970 1.00 84.69 206 VAL A N 1
ATOM 1655 C CA . VAL A 1 206 ? -33.040 -7.456 65.337 1.00 84.69 206 VAL A CA 1
ATOM 1656 C C . VAL A 1 206 ? -33.041 -7.089 63.846 1.00 84.69 206 VAL A C 1
ATOM 1658 O O . VAL A 1 206 ? -32.044 -6.586 63.329 1.00 84.69 206 VAL A O 1
ATOM 1661 N N . VAL A 1 207 ? -34.159 -7.312 63.146 1.00 85.31 207 VAL A N 1
ATOM 1662 C CA . VAL A 1 207 ? -34.301 -7.001 61.713 1.00 85.31 207 VAL A CA 1
ATOM 1663 C C . VAL A 1 207 ? -34.507 -5.500 61.519 1.00 85.31 207 VAL A C 1
ATOM 1665 O O . VAL A 1 207 ? -33.839 -4.887 60.684 1.00 85.31 207 VAL A O 1
ATOM 1668 N N . ARG A 1 208 ? -35.340 -4.890 62.370 1.00 86.69 208 ARG A N 1
ATOM 1669 C CA . ARG A 1 208 ? -35.591 -3.447 62.374 1.00 86.69 208 ARG A CA 1
ATOM 1670 C C . ARG A 1 208 ? -34.312 -2.639 62.599 1.00 86.69 208 ARG A C 1
ATOM 1672 O O . ARG A 1 208 ? -34.086 -1.667 61.886 1.00 86.69 208 ARG A O 1
ATOM 1679 N N . GLY A 1 209 ? -33.456 -3.054 63.539 1.00 87.12 209 GLY A N 1
ATOM 1680 C CA . GLY A 1 209 ? -32.173 -2.392 63.806 1.00 87.12 209 GLY A CA 1
ATOM 1681 C C . GLY A 1 209 ? -31.246 -2.378 62.586 1.00 87.12 209 GLY A C 1
ATOM 1682 O O . GLY A 1 209 ? -30.728 -1.325 62.219 1.00 87.12 209 GLY A O 1
ATOM 1683 N N . LYS A 1 210 ? -31.110 -3.520 61.896 1.00 86.75 210 LYS A N 1
ATOM 1684 C CA . LYS A 1 210 ? -30.306 -3.628 60.666 1.00 86.75 210 LYS A CA 1
ATOM 1685 C C . LYS A 1 210 ? -30.858 -2.767 59.527 1.00 86.75 210 LYS A C 1
ATOM 1687 O O . LYS A 1 210 ? -30.096 -2.073 58.865 1.00 86.75 210 LYS A O 1
ATOM 1692 N N . GLN A 1 211 ? -32.172 -2.787 59.301 1.00 87.38 211 GLN A N 1
ATOM 1693 C CA . GLN A 1 211 ? -32.805 -1.973 58.255 1.00 87.38 211 GLN A CA 1
ATOM 1694 C C . GLN A 1 211 ? -32.671 -0.476 58.534 1.00 87.38 211 GLN A C 1
ATOM 1696 O O . GLN A 1 211 ? -32.395 0.295 57.618 1.00 87.38 211 GLN A O 1
ATOM 1701 N N . LYS A 1 212 ? -32.802 -0.071 59.802 1.00 87.50 212 LYS A N 1
ATOM 1702 C CA . LYS A 1 212 ? -32.619 1.319 60.220 1.00 87.50 212 LYS A CA 1
ATOM 1703 C C . LYS A 1 212 ? -31.198 1.809 59.936 1.00 87.50 212 LYS A C 1
ATOM 1705 O O . LYS A 1 212 ? -31.045 2.866 59.340 1.00 87.50 212 LYS A O 1
ATOM 1710 N N . GLN A 1 213 ? -30.186 0.999 60.252 1.00 88.00 213 GLN A N 1
ATOM 1711 C CA . GLN A 1 213 ? -28.787 1.315 59.956 1.00 88.00 213 GLN A CA 1
ATOM 1712 C C . GLN A 1 213 ? -28.531 1.496 58.448 1.00 88.00 213 GLN A C 1
ATOM 1714 O O . GLN A 1 213 ? -27.839 2.430 58.054 1.00 88.00 213 GLN A O 1
ATOM 1719 N N . ILE A 1 214 ? -29.106 0.635 57.599 1.00 86.62 214 ILE A N 1
ATOM 1720 C CA . ILE A 1 214 ? -28.969 0.724 56.131 1.00 86.62 214 ILE A CA 1
ATOM 1721 C C . ILE A 1 214 ? -29.577 2.030 55.592 1.00 86.62 214 ILE A C 1
ATOM 1723 O O . ILE A 1 214 ? -28.990 2.671 54.722 1.00 86.62 214 ILE A O 1
ATOM 1727 N N . VAL A 1 215 ? -30.743 2.435 56.105 1.00 86.00 215 VAL A N 1
ATOM 1728 C CA . VAL A 1 215 ? -31.417 3.676 55.685 1.00 86.00 215 VAL A CA 1
ATOM 1729 C C . VAL A 1 215 ? -30.687 4.914 56.215 1.00 86.00 215 VAL A C 1
ATOM 1731 O O . VAL A 1 215 ? -30.513 5.869 55.469 1.00 86.00 215 VAL A O 1
ATOM 1734 N N . GLU A 1 216 ? -30.208 4.891 57.462 1.00 86.69 216 GLU A N 1
ATOM 1735 C CA . GLU A 1 216 ? -29.454 5.997 58.080 1.00 86.69 216 GLU A CA 1
ATOM 1736 C C . GLU A 1 216 ? -28.104 6.262 57.381 1.00 86.69 216 GLU A C 1
ATOM 1738 O O . GLU A 1 216 ? -27.623 7.393 57.381 1.00 86.69 216 GLU A O 1
ATOM 1743 N N . GLN A 1 217 ? -27.506 5.249 56.743 1.00 83.62 217 GLN A N 1
ATOM 1744 C CA . GLN A 1 217 ? -26.294 5.405 55.926 1.00 83.62 217 GLN A CA 1
ATOM 1745 C C . GLN A 1 217 ? -26.547 6.108 54.579 1.00 83.62 217 GLN A C 1
ATOM 1747 O O . GLN A 1 217 ? -25.598 6.590 53.958 1.00 83.62 217 GLN A O 1
ATOM 1752 N N . CYS A 1 218 ? -27.800 6.201 54.121 1.00 82.75 218 CYS A N 1
ATOM 1753 C CA . CYS A 1 218 ? -28.159 6.909 52.893 1.00 82.75 218 CYS A CA 1
ATOM 1754 C C . CYS A 1 218 ? -28.472 8.379 53.191 1.00 82.75 218 CYS A C 1
ATOM 1756 O O . CYS A 1 218 ? -29.555 8.724 53.654 1.00 82.75 218 CYS A O 1
ATOM 1758 N N . THR A 1 219 ? -27.525 9.265 52.886 1.00 78.44 219 THR A N 1
ATOM 1759 C CA . THR A 1 219 ? -27.650 10.712 53.137 1.00 78.44 219 THR A CA 1
ATOM 1760 C C . THR A 1 219 ? -28.465 11.458 52.078 1.00 78.44 219 THR A C 1
ATOM 1762 O O . THR A 1 219 ? -28.869 12.599 52.298 1.00 78.44 219 THR A O 1
ATOM 1765 N N . VAL A 1 220 ? -28.712 10.831 50.924 1.00 80.38 220 VAL A N 1
ATOM 1766 C CA . VAL A 1 220 ? -29.384 11.437 49.766 1.00 80.38 220 VAL A CA 1
ATOM 1767 C C . VAL A 1 220 ? -30.804 10.874 49.632 1.00 80.38 220 VAL A C 1
ATOM 1769 O O . VAL A 1 220 ? -30.994 9.673 49.845 1.00 80.38 220 VAL A O 1
ATOM 1772 N N . PRO A 1 221 ? -31.807 11.685 49.235 1.00 85.19 221 PRO A N 1
ATOM 1773 C CA . PRO A 1 221 ? -33.139 11.170 48.940 1.00 85.19 221 PRO A CA 1
ATOM 1774 C C . PRO A 1 221 ? -33.085 10.063 47.874 1.00 85.19 221 PRO A C 1
ATOM 1776 O O . PRO A 1 221 ? -32.641 10.279 46.745 1.00 85.19 221 PRO A O 1
ATOM 1779 N N . ILE A 1 222 ? -33.542 8.866 48.251 1.00 84.50 222 ILE A N 1
ATOM 1780 C CA . ILE A 1 222 ? -33.340 7.631 47.479 1.00 84.50 222 ILE A CA 1
ATOM 1781 C C . ILE A 1 222 ? -33.971 7.735 46.083 1.00 84.50 222 ILE A C 1
ATOM 1783 O O . ILE A 1 222 ? -33.315 7.443 45.088 1.00 84.50 222 ILE A O 1
ATOM 1787 N N . GLU A 1 223 ? -35.220 8.198 45.986 1.00 86.25 223 GLU A N 1
ATOM 1788 C CA . GLU A 1 223 ? -35.971 8.230 44.720 1.00 86.25 223 GLU A CA 1
ATOM 1789 C C . GLU A 1 223 ? -35.401 9.235 43.700 1.00 86.25 223 GLU A C 1
ATOM 1791 O O . GLU A 1 223 ? -35.381 8.951 42.501 1.00 86.25 223 GLU A O 1
ATOM 1796 N N . SER A 1 224 ? -34.881 10.387 44.148 1.00 86.12 224 SER A N 1
ATOM 1797 C CA . SER A 1 224 ? -34.303 11.386 43.237 1.00 86.12 224 SER A CA 1
ATOM 1798 C C . SER A 1 224 ? -32.972 10.912 42.652 1.00 86.12 224 SER A C 1
ATOM 1800 O O . SER A 1 224 ? -32.749 11.028 41.444 1.00 86.12 224 SER A O 1
ATOM 1802 N N . ARG A 1 225 ? -32.104 10.312 43.479 1.00 89.06 225 ARG A N 1
ATOM 1803 C CA . ARG A 1 225 ? -30.820 9.764 43.024 1.00 89.06 225 ARG A CA 1
ATOM 1804 C C . ARG A 1 225 ? -31.006 8.537 42.131 1.00 89.06 225 ARG A C 1
ATOM 1806 O O . ARG A 1 225 ? -30.321 8.410 41.119 1.00 89.06 225 ARG A O 1
ATOM 1813 N N . LEU A 1 226 ? -31.975 7.684 42.456 1.00 87.12 226 LEU A N 1
ATOM 1814 C CA . LEU A 1 226 ? -32.335 6.507 41.667 1.00 87.12 226 LEU A CA 1
ATOM 1815 C C . LEU A 1 226 ? -32.866 6.906 40.280 1.00 87.12 226 LEU A C 1
ATOM 1817 O O . LEU A 1 226 ? -32.473 6.306 39.278 1.00 87.12 226 LEU A O 1
ATOM 1821 N N . GLY A 1 227 ? -33.694 7.953 40.197 1.00 86.31 227 GLY A N 1
ATOM 1822 C CA . GLY A 1 227 ? -34.133 8.531 38.925 1.00 86.31 227 GLY A CA 1
ATOM 1823 C C . GLY A 1 227 ? -32.971 9.049 38.070 1.00 86.31 227 GLY A C 1
ATOM 1824 O O . GLY A 1 227 ? -32.893 8.723 36.886 1.00 86.31 227 GLY A O 1
ATOM 1825 N N . ALA A 1 228 ? -32.034 9.789 38.672 1.00 88.06 228 ALA A N 1
ATOM 1826 C CA . ALA A 1 228 ? -30.854 10.307 37.977 1.00 88.06 228 ALA A CA 1
ATOM 1827 C C . ALA A 1 228 ? -29.951 9.183 37.434 1.00 88.06 228 ALA A C 1
ATOM 1829 O O . ALA A 1 228 ? -29.618 9.180 36.251 1.00 88.06 228 ALA A O 1
ATOM 1830 N N . LEU A 1 229 ? -29.626 8.181 38.258 1.00 87.62 229 LEU A N 1
ATOM 1831 C CA . LEU A 1 229 ? -28.783 7.049 37.850 1.00 87.62 229 LEU A CA 1
ATOM 1832 C C . LEU A 1 229 ? -29.431 6.190 36.765 1.00 87.62 229 LEU A C 1
ATOM 1834 O O . LEU A 1 229 ? -28.752 5.745 35.842 1.00 87.62 229 LEU A O 1
ATOM 1838 N N . LYS A 1 230 ? -30.753 5.986 36.828 1.00 85.25 230 LYS A N 1
ATOM 1839 C CA . LYS A 1 230 ? -31.480 5.293 35.758 1.00 85.25 230 LYS A CA 1
ATOM 1840 C C . LYS A 1 230 ? -31.364 6.025 34.428 1.00 85.25 230 LYS A C 1
ATOM 1842 O O . LYS A 1 230 ? -31.264 5.359 33.406 1.00 85.25 230 LYS A O 1
ATOM 1847 N N . MET A 1 231 ? -31.363 7.356 34.429 1.00 85.25 231 MET A N 1
ATOM 1848 C CA . MET A 1 231 ? -31.144 8.131 33.208 1.00 85.25 231 MET A CA 1
ATOM 1849 C C . MET A 1 231 ? -29.687 8.062 32.741 1.00 85.25 231 MET A C 1
ATOM 1851 O O . MET A 1 231 ? -29.470 7.921 31.547 1.00 85.25 231 MET A O 1
ATOM 1855 N N . GLU A 1 232 ? -28.705 8.081 33.649 1.00 82.44 232 GLU A N 1
ATOM 1856 C CA . GLU A 1 232 ? -27.279 7.932 33.300 1.00 82.44 232 GLU A CA 1
ATOM 1857 C C . GLU A 1 232 ? -26.934 6.552 32.705 1.00 82.44 232 GLU A C 1
ATOM 1859 O O . GLU A 1 232 ? -26.060 6.467 31.851 1.00 82.44 232 GLU A O 1
ATOM 1864 N N . ILE A 1 233 ? -27.616 5.477 33.122 1.00 82.12 233 ILE A N 1
ATOM 1865 C CA . ILE A 1 233 ? -27.374 4.099 32.640 1.00 82.12 233 ILE A CA 1
ATOM 1866 C C . ILE A 1 233 ? -28.111 3.792 31.325 1.00 82.12 233 ILE A C 1
ATOM 1868 O O . ILE A 1 233 ? -27.722 2.886 30.593 1.00 82.12 233 ILE A O 1
ATOM 1872 N N . LYS A 1 234 ? -29.210 4.498 31.039 1.00 78.75 234 LYS A N 1
ATOM 1873 C CA . LYS A 1 234 ? -30.075 4.234 29.875 1.00 78.75 234 LYS A CA 1
ATOM 1874 C C . LYS A 1 234 ? -29.604 4.937 28.591 1.00 78.75 234 LYS A C 1
ATOM 1876 O O . LYS A 1 234 ? -30.236 4.746 27.553 1.00 78.75 234 LYS A O 1
ATOM 1881 N N . VAL A 1 235 ? -28.555 5.758 28.687 1.00 56.53 235 VAL A N 1
ATOM 1882 C CA . VAL A 1 235 ? -27.840 6.409 27.572 1.00 56.53 235 VAL A CA 1
ATOM 1883 C C . VAL A 1 235 ? -26.884 5.415 26.926 1.00 56.53 235 VAL A C 1
ATOM 1885 O O . VAL A 1 235 ? -26.867 5.374 25.677 1.00 56.53 235 VAL A O 1
#

pLDDT: mean 76.51, std 20.34, range [31.66, 98.62]